Protein AF-A0A6F9BKX2-F1 (afdb_monomer)

Secondary structure (DSSP, 8-state):
----HHHHHHHHHHHHHHHHHHHH--GGGGSS-HHHHHHHHHHHHHHHHHHHHHHHHHHHHHHHHHHHHHHHHHHHHHHHHHHHHHHHHHHHHHHHHHHHHHHHHHHHHHHHHHHHHHHHHHHHHHHHHHHHHHHHHHHHHHHTHHHHHHHHHHHHHHHHHHHHHHHHHHHHHHHHHHHHHHHHHHHHHHHHHHS----PPPPPTT-HHHHHHHHHHHHHHHHHHHHHHTSPPPPPP----

pLDDT: mean 86.08, std 15.93, range [39.44, 98.69]

Structure (mmCIF, N/CA/C/O backbone):
data_AF-A0A6F9BKX2-F1
#
_entry.id   AF-A0A6F9BKX2-F1
#
loop_
_atom_site.group_PDB
_atom_site.id
_atom_site.type_symbol
_atom_site.label_atom_id
_atom_site.label_alt_id
_atom_site.label_comp_id
_atom_site.label_asym_id
_atom_site.label_entity_id
_atom_site.label_seq_id
_atom_site.pdbx_PDB_ins_code
_atom_site.Cartn_x
_atom_site.Cartn_y
_atom_site.Cartn_z
_atom_site.occupancy
_atom_site.B_iso_or_equiv
_atom_site.auth_seq_id
_atom_site.auth_comp_id
_atom_site.auth_asym_id
_atom_site.auth_atom_id
_atom_site.pdbx_PDB_model_num
ATOM 1 N N . MET A 1 1 ? 61.533 -4.768 -51.904 1.00 39.44 1 MET A N 1
ATOM 2 C CA . MET A 1 1 ? 62.341 -4.915 -53.133 1.00 39.44 1 MET A CA 1
ATOM 3 C C . MET A 1 1 ? 62.033 -3.731 -54.036 1.00 39.44 1 MET A C 1
ATOM 5 O O . MET A 1 1 ? 60.985 -3.726 -54.666 1.00 39.44 1 MET A O 1
ATOM 9 N N . SER A 1 2 ? 62.853 -2.677 -54.013 1.00 43.84 2 SER A N 1
ATOM 10 C CA . SER A 1 2 ? 62.662 -1.536 -54.914 1.00 43.84 2 SER A CA 1
ATOM 11 C C . SER A 1 2 ? 63.212 -1.914 -56.283 1.00 43.84 2 SER A C 1
ATOM 13 O O . SER A 1 2 ? 64.425 -2.020 -56.449 1.00 43.84 2 SER A O 1
ATOM 15 N N . VAL A 1 3 ? 62.330 -2.150 -57.251 1.00 54.22 3 VAL A N 1
ATOM 16 C CA . VAL A 1 3 ? 62.737 -2.254 -58.654 1.00 54.22 3 VAL A CA 1
ATOM 17 C C . VAL A 1 3 ? 63.379 -0.918 -59.015 1.00 54.22 3 VAL A C 1
ATOM 19 O O . VAL A 1 3 ? 62.718 0.120 -58.959 1.00 54.22 3 VAL A O 1
ATOM 22 N N . ASN A 1 4 ? 64.683 -0.922 -59.296 1.00 65.94 4 ASN A N 1
ATOM 23 C CA . ASN A 1 4 ? 65.391 0.282 -59.702 1.00 65.94 4 ASN A CA 1
ATOM 24 C C . ASN A 1 4 ? 64.906 0.651 -61.106 1.00 65.94 4 ASN A C 1
ATOM 26 O O . ASN A 1 4 ? 65.403 0.133 -62.104 1.00 65.94 4 ASN A O 1
ATOM 30 N N . LEU A 1 5 ? 63.885 1.512 -61.172 1.00 63.84 5 LEU A N 1
ATOM 31 C CA . LEU A 1 5 ? 63.273 1.980 -62.419 1.00 63.84 5 LEU A CA 1
ATOM 32 C C . LEU A 1 5 ? 64.332 2.491 -63.409 1.00 63.84 5 LEU A C 1
ATOM 34 O O . LEU A 1 5 ? 64.164 2.330 -64.612 1.00 63.84 5 LEU A O 1
ATOM 38 N N . SER A 1 6 ? 65.437 3.052 -62.902 1.00 70.06 6 SER A N 1
ATOM 39 C CA . SER A 1 6 ? 66.572 3.506 -63.711 1.00 70.06 6 SER A CA 1
ATOM 40 C C . SER A 1 6 ? 67.218 2.364 -64.499 1.00 70.06 6 SER A C 1
ATOM 42 O O . SER A 1 6 ? 67.457 2.513 -65.694 1.00 70.06 6 SER A O 1
ATOM 44 N N . ASP A 1 7 ? 67.443 1.209 -63.871 1.00 72.81 7 ASP A N 1
ATOM 45 C CA . ASP A 1 7 ? 68.070 0.055 -64.526 1.00 72.81 7 ASP A CA 1
ATOM 46 C C . ASP A 1 7 ? 67.097 -0.632 -65.496 1.00 72.81 7 ASP A C 1
ATOM 48 O O . ASP A 1 7 ? 67.499 -1.016 -66.594 1.00 72.81 7 ASP A O 1
ATOM 52 N N . TYR A 1 8 ? 65.803 -0.686 -65.151 1.00 72.56 8 TYR A N 1
ATOM 53 C CA . TYR A 1 8 ? 64.752 -1.183 -66.048 1.00 72.56 8 TYR A CA 1
ATOM 54 C C . TYR A 1 8 ? 64.644 -0.340 -67.322 1.00 72.56 8 TYR A C 1
ATOM 56 O O . TYR A 1 8 ? 64.678 -0.882 -68.424 1.00 72.56 8 TYR A O 1
ATOM 64 N N . PHE A 1 9 ? 64.569 0.990 -67.198 1.00 71.75 9 PHE A N 1
ATOM 65 C CA . PHE A 1 9 ? 64.500 1.863 -68.368 1.00 71.75 9 PHE A CA 1
ATOM 66 C C . PHE A 1 9 ? 65.795 1.826 -69.185 1.00 71.75 9 PHE A C 1
ATOM 68 O O . PHE A 1 9 ? 65.731 1.808 -70.411 1.00 71.75 9 PHE A O 1
ATOM 75 N N . LYS A 1 10 ? 66.967 1.746 -68.544 1.00 72.81 10 LYS A N 1
ATOM 76 C CA . LYS A 1 10 ? 68.247 1.617 -69.258 1.00 72.81 10 LYS A CA 1
ATOM 77 C C . LYS A 1 10 ? 68.351 0.322 -70.064 1.00 72.81 10 LYS A C 1
ATOM 79 O O . LYS A 1 10 ? 68.807 0.387 -71.201 1.00 72.81 10 LYS A O 1
ATOM 84 N N . SER A 1 11 ? 67.941 -0.821 -69.512 1.00 75.88 11 SER A N 1
ATOM 85 C CA . SER A 1 11 ? 67.948 -2.104 -70.234 1.00 75.88 11 SER A CA 1
ATOM 86 C C . SER A 1 11 ? 66.858 -2.137 -71.307 1.00 75.88 11 SER A C 1
ATOM 88 O O . SER A 1 11 ? 67.179 -2.353 -72.469 1.00 75.88 11 SER A O 1
ATOM 90 N N . TYR A 1 12 ? 65.612 -1.782 -70.977 1.00 69.06 12 TYR A N 1
ATOM 91 C CA . TYR A 1 12 ? 64.493 -1.834 -71.925 1.00 69.06 12 TYR A CA 1
ATOM 92 C C . TYR A 1 12 ? 64.679 -0.893 -73.122 1.00 69.06 12 TYR A C 1
ATOM 94 O O . TYR A 1 12 ? 64.536 -1.311 -74.268 1.00 69.06 12 TYR A O 1
ATOM 102 N N . PHE A 1 13 ? 65.042 0.375 -72.890 1.00 68.94 13 PHE A N 1
ATOM 103 C CA . PHE A 1 13 ? 65.335 1.290 -73.996 1.00 68.94 13 PHE A CA 1
ATOM 104 C C . PHE A 1 13 ? 66.672 0.951 -74.662 1.00 68.94 13 PHE A C 1
ATOM 106 O O . PHE A 1 13 ? 66.773 1.045 -75.878 1.00 68.94 13 PHE A O 1
ATOM 113 N N . GLY A 1 14 ? 67.687 0.529 -73.902 1.00 70.38 14 GLY A N 1
ATOM 114 C CA . GLY A 1 14 ? 69.011 0.211 -74.439 1.00 70.38 14 GLY A CA 1
ATOM 115 C C . GLY A 1 14 ? 69.046 -1.023 -75.343 1.00 70.38 14 GLY A C 1
ATOM 116 O O . GLY A 1 14 ? 69.817 -1.038 -76.300 1.00 70.38 14 GLY A O 1
ATOM 117 N N . GLU A 1 15 ? 68.232 -2.040 -75.067 1.00 68.62 15 GLU A N 1
ATOM 118 C CA . GLU A 1 15 ? 68.094 -3.246 -75.895 1.00 68.62 15 GLU A CA 1
ATOM 119 C C . GLU A 1 15 ? 67.205 -2.976 -77.114 1.00 68.62 15 GLU A C 1
ATOM 121 O O . GLU A 1 15 ? 67.592 -3.286 -78.239 1.00 68.62 15 GLU A O 1
ATOM 126 N N . ASN A 1 16 ? 66.078 -2.285 -76.928 1.00 63.09 16 ASN A N 1
ATOM 127 C CA . ASN A 1 16 ? 65.146 -2.000 -78.020 1.00 63.09 16 ASN A CA 1
ATOM 128 C C . ASN A 1 16 ? 65.729 -1.003 -79.052 1.00 63.09 16 ASN A C 1
ATOM 130 O O . ASN A 1 16 ? 65.506 -1.145 -80.255 1.00 63.09 16 ASN A O 1
ATOM 134 N N . LEU A 1 17 ? 66.549 -0.034 -78.610 1.00 61.94 17 LEU A N 1
ATOM 135 C CA . LEU A 1 17 ? 67.267 0.882 -79.509 1.00 61.94 17 LEU A CA 1
ATOM 136 C C . LEU A 1 17 ? 68.377 0.160 -80.291 1.00 61.94 17 LEU A C 1
ATOM 138 O O . LEU A 1 17 ? 68.616 0.483 -81.454 1.00 61.94 17 LEU A O 1
ATOM 142 N N . ARG A 1 18 ? 69.048 -0.831 -79.678 1.00 64.31 18 ARG A N 1
ATOM 143 C CA . ARG A 1 18 ? 70.054 -1.664 -80.363 1.00 64.31 18 ARG A CA 1
ATOM 144 C C . ARG A 1 18 ? 69.419 -2.504 -81.463 1.00 64.31 18 ARG A C 1
ATOM 146 O O . ARG A 1 18 ? 69.941 -2.502 -82.573 1.00 64.31 18 ARG A O 1
ATOM 153 N N . ASP A 1 19 ? 68.289 -3.149 -81.189 1.00 64.75 19 ASP A N 1
ATOM 154 C CA . ASP A 1 19 ? 67.569 -3.959 -82.180 1.00 64.75 19 ASP A CA 1
ATOM 155 C C . ASP A 1 19 ? 67.031 -3.122 -83.352 1.00 64.75 19 ASP A C 1
ATOM 157 O O . ASP A 1 19 ? 67.038 -3.576 -84.501 1.00 64.75 19 ASP A O 1
ATOM 161 N N . GLN A 1 20 ? 66.609 -1.877 -83.101 1.00 61.31 20 GLN A N 1
ATOM 162 C CA . GLN A 1 20 ? 66.235 -0.940 -84.168 1.00 61.31 20 GLN A CA 1
ATOM 163 C C . GLN A 1 20 ? 67.439 -0.454 -84.987 1.00 61.31 20 GLN A C 1
ATOM 165 O O . GLN A 1 20 ? 67.336 -0.358 -86.210 1.00 61.31 20 GLN A O 1
ATOM 170 N N . LEU A 1 21 ? 68.587 -0.196 -84.351 1.00 57.31 21 LEU A N 1
ATOM 171 C CA . LEU A 1 21 ? 69.817 0.210 -85.041 1.00 57.31 21 LEU A CA 1
ATOM 172 C C . LEU A 1 21 ? 70.414 -0.924 -85.894 1.00 57.31 21 LEU A C 1
ATOM 174 O O . LEU A 1 21 ? 70.863 -0.665 -87.008 1.00 57.31 21 LEU A O 1
ATOM 178 N N . LEU A 1 22 ? 70.366 -2.174 -85.416 1.00 59.41 22 LEU A N 1
ATOM 179 C CA . LEU A 1 22 ? 70.822 -3.367 -86.148 1.00 59.41 22 LEU A CA 1
ATOM 180 C C . LEU A 1 22 ? 69.950 -3.686 -87.373 1.00 59.41 22 LEU A C 1
ATOM 182 O O . LEU A 1 22 ? 70.474 -4.125 -88.395 1.00 59.41 22 LEU A O 1
ATOM 186 N N . LYS A 1 23 ? 68.636 -3.425 -87.312 1.00 59.28 23 LYS A N 1
ATOM 187 C CA . LYS A 1 23 ? 67.728 -3.556 -88.469 1.00 59.28 23 LYS A CA 1
ATOM 188 C C . LYS A 1 23 ? 67.940 -2.481 -89.540 1.00 59.28 23 LYS A C 1
ATOM 190 O O . LYS A 1 23 ? 67.619 -2.726 -90.699 1.00 59.28 23 LYS A O 1
ATOM 195 N N . ALA A 1 24 ? 68.465 -1.310 -89.172 1.00 54.38 24 ALA A N 1
ATOM 196 C CA . ALA A 1 24 ? 68.696 -0.197 -90.096 1.00 54.38 24 ALA A CA 1
ATOM 197 C C . ALA A 1 24 ? 69.966 -0.368 -90.956 1.00 54.38 24 ALA A C 1
ATOM 199 O O . ALA A 1 24 ? 70.074 0.211 -92.034 1.00 54.38 24 ALA A O 1
ATOM 200 N N . THR A 1 25 ? 70.931 -1.188 -90.530 1.00 51.31 25 THR A N 1
ATOM 201 C CA . THR A 1 25 ? 72.135 -1.490 -91.319 1.00 51.31 25 THR A CA 1
ATOM 202 C C . THR A 1 25 ? 71.910 -2.695 -92.231 1.00 51.31 25 THR A C 1
ATOM 204 O O . THR A 1 25 ? 72.174 -3.832 -91.852 1.00 51.31 25 THR A O 1
ATOM 207 N N . SER A 1 26 ? 71.430 -2.450 -93.453 1.00 51.91 26 SER A N 1
ATOM 208 C CA . SER A 1 26 ? 71.485 -3.446 -94.534 1.00 51.91 26 SER A CA 1
ATOM 209 C C . SER A 1 26 ? 72.819 -3.351 -95.287 1.00 51.91 26 SER A C 1
ATOM 211 O O . SER A 1 26 ? 73.360 -2.260 -95.465 1.00 51.91 26 SER A O 1
ATOM 213 N N . ALA A 1 27 ? 73.335 -4.483 -95.773 1.00 50.34 27 ALA A N 1
ATOM 214 C CA . ALA A 1 27 ? 74.609 -4.607 -96.499 1.00 50.34 27 ALA A CA 1
ATOM 215 C C . ALA A 1 27 ? 74.704 -3.801 -97.824 1.00 50.34 27 ALA A C 1
ATOM 217 O O . ALA A 1 27 ? 75.707 -3.878 -98.525 1.00 50.34 27 ALA A O 1
ATOM 218 N N . ALA A 1 28 ? 73.687 -3.005 -98.174 1.00 49.09 28 ALA A N 1
ATOM 219 C CA . ALA A 1 28 ? 73.695 -2.089 -99.316 1.00 49.09 28 ALA A CA 1
ATOM 220 C C . ALA A 1 28 ? 74.483 -0.781 -99.063 1.00 49.09 28 ALA A C 1
ATOM 222 O O . ALA A 1 28 ? 74.764 -0.040 -100.006 1.00 49.09 28 ALA A O 1
ATOM 223 N N . ASP A 1 29 ? 74.855 -0.491 -97.811 1.00 47.41 29 ASP A N 1
ATOM 224 C CA . ASP A 1 29 ? 75.475 0.783 -97.406 1.00 47.41 29 ASP A CA 1
ATOM 225 C C . ASP A 1 29 ? 76.974 0.884 -97.785 1.00 47.41 29 ASP A C 1
ATOM 227 O O . ASP A 1 29 ? 77.559 1.964 -97.758 1.00 47.41 29 ASP A O 1
ATOM 231 N N . GLU A 1 30 ? 77.620 -0.217 -98.198 1.00 51.84 30 GLU A N 1
ATOM 232 C CA . GLU A 1 30 ? 79.058 -0.246 -98.521 1.00 51.84 30 GLU A CA 1
ATOM 233 C C . GLU A 1 30 ? 79.393 0.266 -99.940 1.00 51.84 30 GLU A C 1
ATOM 235 O O . GLU A 1 30 ? 80.515 0.718 -100.174 1.00 51.84 30 GLU A O 1
ATOM 240 N N . MET A 1 31 ? 78.415 0.320 -100.860 1.00 51.59 31 MET A N 1
ATOM 241 C CA . MET A 1 31 ? 78.610 0.706 -102.275 1.00 51.59 31 MET A CA 1
ATOM 242 C C . MET A 1 31 ? 78.055 2.090 -102.672 1.00 51.59 31 MET A C 1
ATOM 244 O O . MET A 1 31 ? 78.138 2.480 -103.836 1.00 51.59 31 MET A O 1
ATOM 248 N N . LEU A 1 32 ? 77.503 2.867 -101.735 1.00 55.47 32 LEU A N 1
ATOM 249 C CA . LEU A 1 32 ? 76.893 4.176 -102.028 1.00 55.47 32 LEU A CA 1
ATOM 250 C C . LEU A 1 32 ? 77.877 5.349 -101.874 1.00 55.47 32 LEU A C 1
ATOM 252 O O . LEU A 1 32 ? 78.732 5.328 -100.987 1.00 55.47 32 LEU A O 1
ATOM 256 N N . ALA A 1 33 ? 77.728 6.397 -102.697 1.00 59.19 33 ALA A N 1
ATOM 257 C CA . ALA A 1 33 ? 78.514 7.631 -102.602 1.00 59.19 33 ALA A CA 1
ATOM 258 C C . ALA A 1 33 ? 78.289 8.344 -101.243 1.00 59.19 33 ALA A C 1
ATOM 260 O O . ALA A 1 33 ? 77.166 8.318 -100.727 1.00 59.19 33 ALA A O 1
ATOM 261 N N . PRO A 1 34 ? 79.302 9.019 -100.659 1.00 66.06 34 PRO A N 1
ATOM 262 C CA . PRO A 1 34 ? 79.219 9.614 -99.315 1.00 66.06 34 PRO A CA 1
ATOM 263 C C . PRO A 1 34 ? 78.017 10.549 -99.078 1.00 66.06 34 PRO A C 1
ATOM 265 O O . PRO A 1 34 ? 77.469 10.595 -97.977 1.00 66.06 34 PRO A O 1
ATOM 268 N N . SER A 1 35 ? 77.560 11.259 -100.114 1.00 65.69 35 SER A N 1
ATOM 269 C CA . SER A 1 35 ? 76.384 12.138 -100.065 1.00 65.69 35 SER A CA 1
ATOM 270 C C . SER A 1 35 ? 75.055 11.380 -99.929 1.00 65.69 35 SER A C 1
ATOM 272 O O . SER A 1 35 ? 74.151 11.847 -99.235 1.00 65.69 35 SER A O 1
ATOM 274 N N . SER A 1 36 ? 74.933 10.194 -100.531 1.00 66.56 36 SER A N 1
ATOM 275 C CA . SER A 1 36 ? 73.732 9.351 -100.456 1.00 66.56 36 SER A CA 1
ATOM 276 C C . SER A 1 36 ? 73.583 8.676 -99.088 1.00 66.56 36 SER A C 1
ATOM 278 O O . SER A 1 36 ? 72.473 8.626 -98.558 1.00 66.56 36 SER A O 1
ATOM 280 N N . ARG A 1 37 ? 74.692 8.249 -98.462 1.00 69.75 37 ARG A N 1
ATOM 281 C CA . ARG A 1 37 ? 74.684 7.670 -97.101 1.00 69.75 37 ARG A CA 1
ATOM 282 C C . ARG A 1 37 ? 74.255 8.687 -96.048 1.00 69.75 37 ARG A C 1
ATOM 284 O O . ARG A 1 37 ? 73.449 8.386 -95.170 1.00 69.75 37 ARG A O 1
ATOM 291 N N . LEU A 1 38 ? 74.742 9.925 -96.170 1.00 77.00 38 LEU A N 1
ATOM 292 C CA . LEU A 1 38 ? 74.354 11.023 -95.283 1.00 77.00 38 LEU A CA 1
ATOM 293 C C . LEU A 1 38 ? 72.835 11.276 -95.332 1.00 77.00 38 LEU A C 1
ATOM 295 O O . LEU A 1 38 ? 72.204 11.465 -94.293 1.00 77.00 38 LEU A O 1
ATOM 299 N N . LEU A 1 39 ? 72.235 11.255 -96.527 1.00 79.19 39 LEU A N 1
ATOM 300 C CA . LEU A 1 39 ? 70.791 11.440 -96.706 1.00 79.19 39 LEU A CA 1
ATOM 301 C C . LEU A 1 39 ? 69.975 10.285 -96.115 1.00 79.19 39 LEU A C 1
ATOM 303 O O . LEU A 1 39 ? 68.949 10.537 -95.480 1.00 79.19 39 LEU A O 1
ATOM 307 N N . GLN A 1 40 ? 70.437 9.043 -96.271 1.00 78.19 40 GLN A N 1
ATOM 308 C CA . GLN A 1 40 ? 69.788 7.878 -95.670 1.00 78.19 40 GLN A CA 1
ATOM 309 C C . GLN A 1 40 ? 69.847 7.927 -94.138 1.00 78.19 40 GLN A C 1
ATOM 311 O O . GLN A 1 40 ? 68.805 7.842 -93.490 1.00 78.19 40 GLN A O 1
ATOM 316 N N . LYS A 1 41 ? 71.024 8.189 -93.554 1.00 81.50 41 LYS A N 1
ATOM 317 C CA . LYS A 1 41 ? 71.172 8.356 -92.098 1.00 81.50 41 LYS A CA 1
ATOM 318 C C . LYS A 1 41 ? 70.324 9.509 -91.559 1.00 81.50 41 LYS A C 1
ATOM 320 O O . LYS A 1 41 ? 69.770 9.411 -90.467 1.00 81.50 41 LYS A O 1
ATOM 325 N N . ARG A 1 42 ? 70.148 10.582 -92.340 1.00 82.00 42 ARG A N 1
ATOM 326 C CA . ARG A 1 42 ? 69.252 11.696 -91.996 1.00 82.00 42 ARG A CA 1
ATOM 327 C C . ARG A 1 42 ? 67.771 11.294 -92.024 1.00 82.00 42 ARG A C 1
ATOM 329 O O . ARG A 1 42 ? 67.015 11.775 -91.182 1.00 82.00 42 ARG A O 1
ATOM 336 N N . ARG A 1 43 ? 67.347 10.429 -92.955 1.00 82.19 43 ARG A N 1
ATOM 337 C CA . ARG A 1 43 ? 65.980 9.874 -92.990 1.00 82.19 43 ARG A CA 1
ATOM 338 C C . ARG A 1 43 ? 65.734 8.932 -91.809 1.00 82.19 43 ARG A C 1
ATOM 340 O O . ARG A 1 43 ? 64.748 9.125 -91.110 1.00 82.19 43 ARG A O 1
ATOM 347 N N . GLU A 1 44 ? 66.648 8.002 -91.541 1.00 82.25 44 GLU A N 1
ATOM 348 C CA . GLU A 1 44 ? 66.577 7.091 -90.384 1.00 82.25 44 GLU A CA 1
ATOM 349 C C . GLU A 1 44 ? 66.489 7.879 -89.066 1.00 82.25 44 GLU A C 1
ATOM 351 O O . GLU A 1 44 ? 65.617 7.623 -88.239 1.00 82.25 44 GLU A O 1
ATOM 356 N N . ALA A 1 45 ? 67.321 8.914 -88.898 1.00 82.1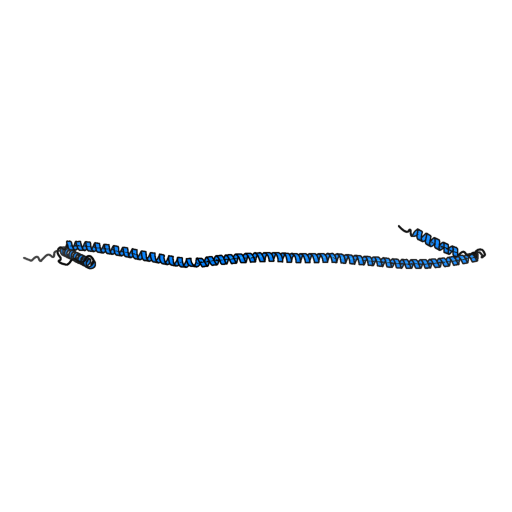2 45 ALA A N 1
ATOM 357 C CA . ALA A 1 45 ? 67.262 9.793 -87.731 1.00 82.12 45 ALA A CA 1
ATOM 358 C C . ALA A 1 45 ? 65.920 10.541 -87.615 1.00 82.12 45 ALA A C 1
ATOM 360 O O . ALA A 1 45 ? 65.412 10.712 -86.508 1.00 82.12 45 ALA A O 1
ATOM 361 N N . MET A 1 46 ? 65.322 10.969 -88.734 1.00 85.19 46 MET A N 1
ATOM 362 C CA . MET A 1 46 ? 63.987 11.581 -88.736 1.00 85.19 46 MET A CA 1
ATOM 363 C C . MET A 1 46 ? 62.884 10.584 -88.361 1.00 85.19 46 MET A C 1
ATOM 365 O O . MET A 1 46 ? 61.980 10.946 -87.609 1.00 85.19 46 MET A O 1
ATOM 369 N N . GLU A 1 47 ? 62.948 9.346 -88.852 1.00 84.12 47 GLU A N 1
ATOM 370 C CA . GLU A 1 47 ? 61.982 8.288 -88.529 1.00 84.12 47 GLU A CA 1
ATOM 371 C C . GLU A 1 47 ? 62.060 7.883 -87.055 1.00 84.12 47 GLU A C 1
ATOM 373 O O . GLU A 1 47 ? 61.030 7.828 -86.381 1.00 84.12 47 GLU A O 1
ATOM 378 N N . VAL A 1 48 ? 63.274 7.700 -86.524 1.00 85.25 48 VAL A N 1
ATOM 379 C CA . VAL A 1 48 ? 63.503 7.444 -85.094 1.00 85.25 48 VAL A CA 1
ATOM 380 C C . VAL A 1 48 ? 63.023 8.623 -84.251 1.00 85.25 48 VAL A C 1
ATOM 382 O O . VAL A 1 48 ? 62.332 8.415 -83.257 1.00 85.25 48 VAL A O 1
ATOM 385 N N . ASN A 1 49 ? 63.311 9.866 -84.654 1.00 82.00 49 ASN A N 1
ATOM 386 C CA . ASN A 1 49 ? 62.832 11.044 -83.930 1.00 82.00 49 ASN A CA 1
ATOM 387 C C . ASN A 1 49 ? 61.296 11.108 -83.911 1.00 82.00 49 ASN A C 1
ATOM 389 O O . ASN A 1 49 ? 60.709 11.352 -82.862 1.00 82.00 49 ASN A O 1
ATOM 393 N N . LYS A 1 50 ? 60.637 10.808 -85.038 1.00 88.19 50 LYS A N 1
ATOM 394 C CA . LYS A 1 50 ? 59.170 10.738 -85.126 1.00 88.19 50 LYS A CA 1
ATOM 395 C C . LYS A 1 50 ? 58.583 9.627 -84.243 1.00 88.19 50 LYS A C 1
ATOM 397 O O . LYS A 1 50 ? 57.560 9.836 -83.592 1.00 88.19 50 LYS A O 1
ATOM 402 N N . ALA A 1 51 ? 59.214 8.454 -84.201 1.00 85.56 51 ALA A N 1
ATOM 403 C CA . ALA A 1 51 ? 58.797 7.363 -83.320 1.00 85.56 51 ALA A CA 1
ATOM 404 C C . ALA A 1 51 ? 58.963 7.737 -81.835 1.00 85.56 51 ALA A C 1
ATOM 406 O O . ALA A 1 51 ? 58.058 7.501 -81.038 1.00 85.56 51 ALA A O 1
ATOM 407 N N . MET A 1 52 ? 60.071 8.396 -81.477 1.00 85.12 52 MET A N 1
ATOM 408 C CA . MET A 1 52 ? 60.327 8.883 -80.118 1.00 85.12 52 MET A CA 1
ATOM 409 C C . MET A 1 52 ? 59.338 9.969 -79.685 1.00 85.12 52 MET A C 1
ATOM 411 O O . MET A 1 52 ? 58.917 9.975 -78.529 1.00 85.12 52 MET A O 1
ATOM 415 N N . THR A 1 53 ? 58.937 10.875 -80.586 1.00 87.44 53 THR A N 1
ATOM 416 C CA . THR A 1 53 ? 57.917 11.888 -80.271 1.00 87.44 53 THR A CA 1
ATOM 417 C C . THR A 1 53 ? 56.556 11.253 -80.012 1.00 87.44 53 THR A C 1
ATOM 419 O O . THR A 1 53 ? 55.942 11.575 -79.001 1.00 87.44 53 THR A O 1
ATOM 422 N N . LEU A 1 54 ? 56.128 10.296 -80.845 1.00 90.38 54 LEU A N 1
ATOM 423 C CA . LEU A 1 54 ? 54.865 9.575 -80.633 1.00 90.38 54 LEU A CA 1
ATOM 424 C C . LEU A 1 54 ? 54.884 8.800 -79.310 1.00 90.38 54 LEU A C 1
ATOM 426 O O . LEU A 1 54 ? 53.960 8.902 -78.510 1.00 90.38 54 LEU A O 1
ATOM 430 N N . GLN A 1 55 ? 55.982 8.096 -79.028 1.00 89.31 55 GLN A N 1
ATOM 431 C CA . GLN A 1 55 ? 56.130 7.355 -77.779 1.00 89.31 55 GLN A CA 1
ATOM 432 C C . GLN A 1 55 ? 56.109 8.284 -76.554 1.00 89.31 55 GLN A C 1
ATOM 434 O O . GLN A 1 55 ? 55.522 7.950 -75.522 1.00 89.31 55 GLN A O 1
ATOM 439 N N . ARG A 1 56 ? 56.737 9.461 -76.651 1.00 90.00 56 ARG A N 1
ATOM 440 C CA . ARG A 1 56 ? 56.694 10.476 -75.595 1.00 90.00 56 ARG A CA 1
ATOM 441 C C . ARG A 1 56 ? 55.269 10.980 -75.366 1.00 90.00 56 ARG A C 1
ATOM 443 O O . ARG A 1 56 ? 54.857 11.067 -74.212 1.00 90.00 56 ARG A O 1
ATOM 450 N N . GLU A 1 57 ? 54.526 11.274 -76.428 1.00 93.44 57 GLU A N 1
ATOM 451 C CA . GLU A 1 57 ? 53.124 11.703 -76.345 1.00 93.44 57 GLU A CA 1
ATOM 452 C C . GLU A 1 57 ? 52.234 10.628 -75.693 1.00 93.44 57 GLU A C 1
ATOM 454 O O . GLU A 1 57 ? 51.432 10.946 -74.809 1.00 93.44 57 GLU A O 1
ATOM 459 N N . ASP A 1 58 ? 52.431 9.352 -76.038 1.00 89.25 58 ASP A N 1
ATOM 460 C CA . ASP A 1 58 ? 51.715 8.215 -75.441 1.00 89.25 58 ASP A CA 1
ATOM 461 C C . ASP A 1 58 ? 52.029 8.043 -73.947 1.00 89.25 58 ASP A C 1
ATOM 463 O O . ASP A 1 58 ? 51.124 7.842 -73.123 1.00 89.25 58 ASP A O 1
ATOM 467 N N . PHE A 1 59 ? 53.301 8.173 -73.556 1.00 91.19 59 PHE A N 1
ATOM 468 C CA . PHE A 1 59 ? 53.689 8.171 -72.145 1.00 91.19 59 PHE A CA 1
ATOM 469 C C . PHE A 1 59 ? 53.096 9.363 -71.394 1.00 91.19 59 PHE A C 1
ATOM 471 O O . PHE A 1 59 ? 52.575 9.189 -70.292 1.00 91.19 59 PHE A O 1
ATOM 478 N N . GLU A 1 60 ? 53.132 10.564 -71.973 1.00 94.00 60 GLU A N 1
ATOM 479 C CA . GLU A 1 60 ? 52.535 11.764 -71.380 1.00 94.00 60 GLU A CA 1
ATOM 480 C C . GLU A 1 60 ? 51.008 11.623 -71.235 1.00 94.00 60 GLU A C 1
ATOM 482 O O . GLU A 1 60 ? 50.437 12.045 -70.225 1.00 94.00 60 GLU A O 1
ATOM 487 N N . SER A 1 61 ? 50.331 10.984 -72.193 1.00 94.38 61 SER A N 1
ATOM 488 C CA . SER A 1 61 ? 48.908 10.626 -72.098 1.00 94.38 61 SER A CA 1
ATOM 489 C C . SER A 1 61 ? 48.643 9.630 -70.961 1.00 94.38 61 SER A C 1
ATOM 491 O O . SER A 1 61 ? 47.806 9.875 -70.087 1.00 94.38 61 SER A O 1
ATOM 493 N N . THR A 1 62 ? 49.432 8.556 -70.893 1.00 95.19 62 THR A N 1
ATOM 494 C CA . THR A 1 62 ? 49.316 7.520 -69.855 1.00 95.19 62 THR A CA 1
ATOM 495 C C . THR A 1 62 ? 49.566 8.091 -68.457 1.00 95.19 62 THR A C 1
ATOM 497 O O . THR A 1 62 ? 48.814 7.822 -67.519 1.00 95.19 62 THR A O 1
ATOM 500 N N . LEU A 1 63 ? 50.586 8.940 -68.306 1.00 95.69 63 LEU A N 1
ATOM 501 C CA . LEU A 1 63 ? 50.895 9.614 -67.045 1.00 95.69 63 LEU A CA 1
ATOM 502 C C . LEU A 1 63 ? 49.768 10.553 -66.608 1.00 95.69 63 LEU A C 1
ATOM 504 O O . LEU A 1 63 ? 49.466 10.613 -65.415 1.00 95.69 63 LEU A O 1
ATOM 508 N N . ARG A 1 64 ? 49.123 11.263 -67.542 1.00 96.44 64 ARG A N 1
ATOM 509 C CA . ARG A 1 64 ? 47.946 12.090 -67.232 1.00 96.44 64 ARG A CA 1
ATOM 510 C C . ARG A 1 64 ? 46.781 11.242 -66.721 1.00 96.44 64 ARG A C 1
ATOM 512 O O . ARG A 1 64 ? 46.226 11.571 -65.676 1.00 96.44 64 ARG A O 1
ATOM 519 N N . ALA A 1 65 ? 46.467 10.129 -67.384 1.00 96.19 65 ALA A N 1
ATOM 520 C CA . ALA A 1 65 ? 45.408 9.218 -66.943 1.00 96.19 65 ALA A CA 1
ATOM 521 C C . ALA A 1 65 ? 45.687 8.625 -65.548 1.00 96.19 65 ALA A C 1
ATOM 523 O O . ALA A 1 65 ? 44.791 8.562 -64.705 1.00 96.19 65 ALA A O 1
ATOM 524 N N . LEU A 1 66 ? 46.940 8.246 -65.270 1.00 96.62 66 LEU A N 1
ATOM 525 C CA . LEU A 1 66 ? 47.347 7.749 -63.952 1.00 96.62 66 LEU A CA 1
ATOM 526 C C . LEU A 1 66 ? 47.240 8.816 -62.856 1.00 96.62 66 LEU A C 1
ATOM 528 O O . LEU A 1 66 ? 46.856 8.482 -61.737 1.00 96.62 66 LEU A O 1
ATOM 532 N N . ARG A 1 67 ? 47.553 10.084 -63.157 1.00 96.75 67 ARG A N 1
ATOM 533 C CA . ARG A 1 67 ? 47.378 11.197 -62.206 1.00 96.75 67 ARG A CA 1
ATOM 534 C C . ARG A 1 67 ? 45.906 11.392 -61.850 1.00 96.75 67 ARG A C 1
ATOM 536 O O . ARG A 1 67 ? 45.587 11.372 -60.670 1.00 96.75 67 ARG A O 1
ATOM 543 N N . ILE A 1 68 ? 45.021 11.444 -62.847 1.00 96.94 68 ILE A N 1
ATOM 54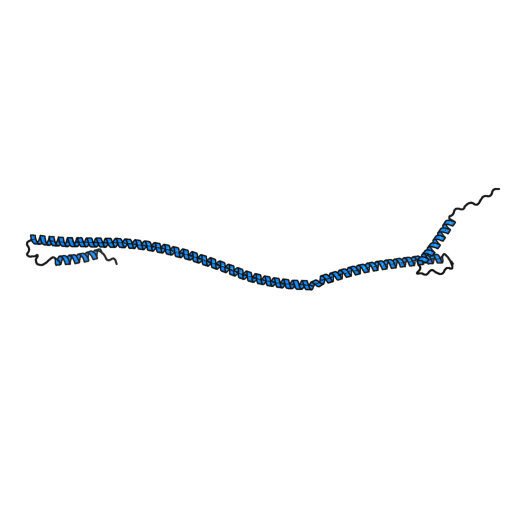4 C CA . ILE A 1 68 ? 43.569 11.556 -62.621 1.00 96.94 68 ILE A CA 1
ATOM 545 C C . ILE A 1 68 ? 43.070 10.394 -61.754 1.00 96.94 68 ILE A C 1
ATOM 547 O O . ILE A 1 68 ? 42.416 10.609 -60.738 1.00 96.94 68 ILE A O 1
ATOM 551 N N . ARG A 1 69 ? 43.444 9.154 -62.095 1.00 97.56 69 ARG A N 1
ATOM 552 C CA . ARG A 1 69 ? 43.030 7.972 -61.326 1.00 97.56 69 ARG A CA 1
ATOM 553 C C . ARG A 1 69 ? 43.565 7.974 -59.892 1.00 97.56 69 ARG A C 1
ATOM 555 O O . ARG A 1 69 ? 42.892 7.484 -58.989 1.00 97.56 69 ARG A O 1
ATOM 562 N N . LYS A 1 70 ? 44.776 8.493 -59.673 1.00 97.44 70 LYS A N 1
ATOM 563 C CA . LYS A 1 70 ? 45.331 8.678 -58.327 1.00 97.44 70 LYS A CA 1
ATOM 564 C C . LYS A 1 70 ? 44.482 9.669 -57.529 1.00 97.44 70 LYS A C 1
ATOM 566 O O . LYS A 1 70 ? 44.148 9.367 -56.387 1.00 97.44 70 LYS A O 1
ATOM 571 N N . ASP A 1 71 ? 44.121 10.798 -58.126 1.00 97.38 71 ASP A N 1
ATOM 572 C CA . ASP A 1 71 ? 43.318 11.829 -57.463 1.00 97.38 71 ASP A CA 1
ATOM 573 C C . ASP A 1 71 ? 41.906 11.305 -57.129 1.00 97.38 71 ASP A C 1
ATOM 575 O O . ASP A 1 71 ? 41.435 11.475 -56.006 1.00 97.38 71 ASP A O 1
ATOM 579 N N . GLU A 1 72 ? 41.277 10.543 -58.034 1.00 98.00 72 GLU A N 1
ATOM 580 C CA . GLU A 1 72 ? 39.997 9.859 -57.774 1.00 98.00 72 GLU A CA 1
ATOM 581 C C . GLU A 1 72 ? 40.069 8.853 -56.616 1.00 98.00 72 GLU A C 1
ATOM 583 O O . GLU A 1 72 ? 39.113 8.705 -55.851 1.00 98.00 72 GLU A O 1
ATOM 588 N N . LEU A 1 73 ? 41.178 8.114 -56.498 1.00 98.06 73 LEU A N 1
ATOM 589 C CA . LEU A 1 73 ? 41.375 7.159 -55.406 1.00 98.06 73 LEU A CA 1
ATOM 590 C C . LEU A 1 73 ? 41.540 7.868 -54.062 1.00 98.06 73 LEU A C 1
ATOM 592 O O . LEU A 1 73 ? 40.971 7.403 -53.077 1.00 98.06 73 LEU A O 1
ATOM 596 N N . ILE A 1 74 ? 42.267 8.988 -54.029 1.00 97.19 74 ILE A N 1
ATOM 597 C CA . ILE A 1 74 ? 42.418 9.815 -52.823 1.00 97.19 74 ILE A CA 1
ATOM 598 C C . ILE A 1 74 ? 41.054 10.356 -52.381 1.00 97.19 74 ILE A C 1
ATOM 600 O O . ILE A 1 74 ? 40.713 10.270 -51.202 1.00 97.19 74 ILE A O 1
ATOM 604 N N . GLU A 1 75 ? 40.244 10.841 -53.322 1.00 97.88 75 GLU A N 1
ATOM 605 C CA . GLU A 1 75 ? 38.894 11.335 -53.038 1.00 97.88 75 GLU A CA 1
ATOM 606 C C . GLU A 1 75 ? 37.984 10.225 -52.483 1.00 97.88 75 GLU A C 1
ATOM 608 O O . GLU A 1 75 ? 37.340 10.391 -51.445 1.00 97.88 75 GLU A O 1
ATOM 613 N N . LYS A 1 76 ? 37.985 9.040 -53.110 1.00 98.06 76 LYS A N 1
ATOM 614 C CA . LYS A 1 76 ? 37.227 7.876 -52.613 1.00 98.06 76 LYS A CA 1
ATOM 615 C C . LYS A 1 76 ? 37.694 7.415 -51.233 1.00 98.06 76 LYS A C 1
ATOM 617 O O . LYS A 1 76 ? 36.867 7.009 -50.417 1.00 98.06 76 LYS A O 1
ATOM 622 N N . GLU A 1 77 ? 38.996 7.463 -50.960 1.00 97.69 77 GLU A N 1
ATOM 623 C CA . GLU A 1 77 ? 39.544 7.162 -49.636 1.00 97.69 77 GLU A CA 1
ATOM 624 C C . GLU A 1 77 ? 39.045 8.171 -48.589 1.00 97.69 77 GLU A C 1
ATOM 626 O O . GLU A 1 77 ? 38.639 7.767 -47.496 1.00 97.69 77 GLU A O 1
ATOM 631 N N . GLY A 1 78 ? 39.018 9.463 -48.932 1.00 98.06 78 GLY A N 1
ATOM 632 C CA . GLY A 1 78 ? 38.459 10.525 -48.092 1.00 98.06 78 GLY A CA 1
ATOM 633 C C . GLY A 1 78 ? 36.990 10.277 -47.750 1.00 98.06 78 GLY A C 1
ATOM 634 O O . GLY A 1 78 ? 36.633 10.199 -46.573 1.00 98.06 78 GLY A O 1
ATOM 635 N N . GLN A 1 79 ? 36.160 10.032 -48.765 1.00 98.00 79 GLN A N 1
ATOM 636 C CA . GLN A 1 79 ? 34.739 9.718 -48.582 1.00 98.00 79 GLN A CA 1
ATOM 637 C C . GLN A 1 79 ? 34.536 8.483 -47.695 1.00 98.00 79 GLN A C 1
ATOM 639 O O . GLN A 1 79 ? 33.702 8.495 -46.789 1.00 98.00 79 GLN A O 1
ATOM 644 N N . MET A 1 80 ? 35.324 7.422 -47.901 1.00 97.56 80 MET A N 1
ATOM 645 C CA . MET A 1 80 ? 35.238 6.209 -47.084 1.00 97.56 80 MET A CA 1
ATOM 646 C C . MET A 1 80 ? 35.577 6.482 -45.614 1.00 97.56 80 MET A C 1
ATOM 648 O O . MET A 1 80 ? 34.879 5.997 -44.722 1.00 97.56 80 MET A O 1
ATOM 652 N N . LYS A 1 81 ? 36.612 7.287 -45.343 1.00 98.06 81 LYS A N 1
ATOM 653 C CA . LYS A 1 81 ? 36.968 7.692 -43.974 1.00 98.06 81 LYS A CA 1
ATOM 654 C C . LYS A 1 81 ? 35.839 8.472 -43.307 1.00 98.06 81 LYS A C 1
ATOM 656 O O . LYS A 1 81 ? 35.514 8.190 -42.154 1.00 98.06 81 LYS A O 1
ATOM 661 N N . GLU A 1 82 ? 35.197 9.390 -44.026 1.00 98.12 82 GLU A N 1
ATOM 662 C CA . GLU A 1 82 ? 34.039 10.119 -43.500 1.00 98.12 82 GLU A CA 1
ATOM 663 C C . GLU A 1 82 ? 32.857 9.197 -43.188 1.00 98.12 82 GLU A C 1
ATOM 665 O O . GLU A 1 82 ? 32.226 9.336 -42.137 1.00 98.12 82 GLU A O 1
ATOM 670 N N . TYR A 1 83 ? 32.547 8.246 -44.075 1.00 98.06 83 TYR A N 1
ATOM 671 C CA . TYR A 1 83 ? 31.488 7.266 -43.828 1.00 98.06 83 TYR A CA 1
ATOM 672 C C . TYR A 1 83 ? 31.791 6.401 -42.609 1.00 98.06 83 TYR A C 1
ATOM 674 O O . TYR A 1 83 ? 30.909 6.207 -41.774 1.00 98.06 83 TYR A O 1
ATOM 682 N N . LEU A 1 84 ? 33.032 5.930 -42.465 1.00 97.81 84 LEU A N 1
ATOM 683 C CA . LEU A 1 84 ? 33.461 5.159 -41.298 1.00 97.81 84 LEU A CA 1
ATOM 684 C C . LEU A 1 84 ? 33.319 5.966 -40.006 1.00 97.81 84 LEU A C 1
ATOM 686 O O . LEU A 1 84 ? 32.806 5.443 -39.020 1.00 97.81 84 LEU A O 1
ATOM 690 N N . GLN A 1 85 ? 33.695 7.246 -40.016 1.00 98.06 85 GLN A N 1
ATOM 691 C CA . GLN A 1 85 ? 33.537 8.118 -38.853 1.00 98.06 85 GLN A CA 1
ATOM 692 C C . GLN A 1 85 ? 32.059 8.338 -38.497 1.00 98.06 85 GLN A C 1
ATOM 694 O O . GLN A 1 85 ? 31.678 8.245 -37.329 1.00 98.06 85 GLN A O 1
ATOM 699 N N . LYS A 1 86 ? 31.204 8.598 -39.495 1.00 98.19 86 LYS A N 1
ATOM 700 C CA . LYS A 1 86 ? 29.751 8.734 -39.296 1.00 98.19 86 LYS A CA 1
ATOM 701 C C . LYS A 1 86 ? 29.142 7.437 -38.755 1.00 98.19 86 LYS A C 1
ATOM 703 O O . LYS A 1 86 ? 28.304 7.490 -37.858 1.00 98.19 86 LYS A O 1
ATOM 708 N N . PHE A 1 87 ? 29.580 6.286 -39.263 1.00 97.88 87 PHE A N 1
ATOM 709 C CA . PHE A 1 87 ? 29.113 4.974 -38.821 1.00 97.88 87 PHE A CA 1
ATOM 710 C C . PHE A 1 87 ? 29.548 4.652 -37.387 1.00 97.88 87 PHE A C 1
ATOM 712 O O . PHE A 1 87 ? 28.725 4.215 -36.588 1.00 97.88 87 PHE A O 1
ATOM 719 N N . ASP A 1 88 ? 30.800 4.932 -37.022 1.00 98.25 88 ASP A N 1
ATOM 720 C CA . ASP A 1 88 ? 31.291 4.764 -35.650 1.00 98.25 88 ASP A CA 1
ATOM 721 C C . ASP A 1 88 ? 30.515 5.647 -34.656 1.00 98.25 88 ASP A C 1
ATOM 723 O O . ASP A 1 88 ? 30.055 5.173 -33.613 1.00 98.25 88 ASP A O 1
ATOM 727 N N . ASN A 1 89 ? 30.269 6.912 -35.013 1.00 98.00 89 ASN A N 1
ATOM 728 C CA . ASN A 1 89 ? 29.426 7.803 -34.213 1.00 98.00 89 ASN A CA 1
ATOM 729 C C . ASN A 1 89 ? 27.997 7.253 -34.063 1.00 98.00 89 ASN A C 1
ATOM 731 O O . ASN A 1 89 ? 27.460 7.225 -32.955 1.00 98.00 89 ASN A O 1
ATOM 735 N N . PHE A 1 90 ? 27.402 6.752 -35.150 1.00 98.19 90 PHE A N 1
ATOM 736 C CA . PHE A 1 90 ? 26.079 6.127 -35.120 1.00 98.19 90 PHE A CA 1
ATOM 737 C C . PHE A 1 90 ? 26.034 4.907 -34.190 1.00 98.19 90 PHE A C 1
ATOM 739 O O . PHE A 1 90 ? 25.099 4.783 -33.395 1.00 98.19 90 PHE A O 1
ATOM 746 N N . LEU A 1 91 ? 27.040 4.027 -34.244 1.00 98.06 91 LEU A N 1
ATOM 747 C CA . LEU A 1 91 ? 27.128 2.863 -33.358 1.00 98.06 91 LEU A CA 1
ATOM 748 C C . LEU A 1 91 ? 27.225 3.280 -31.888 1.00 98.06 91 LEU A C 1
ATOM 750 O O . LEU A 1 91 ? 26.492 2.747 -31.053 1.00 98.06 91 LEU A O 1
ATOM 754 N N . LYS A 1 92 ? 28.065 4.272 -31.571 1.00 98.06 92 LYS A N 1
ATOM 755 C CA . LYS A 1 92 ? 28.201 4.816 -30.209 1.00 98.06 92 LYS A CA 1
ATOM 756 C C . LYS A 1 92 ? 26.884 5.390 -29.694 1.00 98.06 92 LYS A C 1
ATOM 758 O O . LYS A 1 92 ? 26.462 5.078 -28.580 1.00 98.06 92 LYS A O 1
ATOM 763 N N . GLU A 1 93 ? 26.199 6.197 -30.499 1.00 98.06 93 GLU A N 1
ATOM 764 C CA . GLU A 1 93 ? 24.897 6.759 -30.129 1.00 98.06 93 GLU A CA 1
ATOM 765 C C . GLU A 1 93 ? 23.824 5.684 -29.944 1.00 98.06 93 GLU A C 1
ATOM 767 O O . GLU A 1 93 ? 23.013 5.762 -29.014 1.00 98.06 93 GLU A O 1
ATOM 772 N N . ASN A 1 94 ? 23.800 4.679 -30.822 1.00 98.19 94 ASN A N 1
ATOM 773 C CA . ASN A 1 94 ? 22.863 3.568 -30.726 1.00 98.19 94 ASN A CA 1
ATOM 774 C C . ASN A 1 94 ? 23.095 2.765 -29.442 1.00 98.19 94 ASN A C 1
ATOM 776 O O . ASN A 1 94 ? 22.144 2.496 -28.708 1.00 98.19 94 ASN A O 1
ATOM 780 N N . GLU A 1 95 ? 24.354 2.483 -29.115 1.00 98.12 95 GLU A N 1
ATOM 781 C CA . GLU A 1 95 ? 24.721 1.773 -27.895 1.00 98.12 95 GLU A CA 1
ATOM 782 C C . GLU A 1 95 ? 24.313 2.556 -26.637 1.00 98.12 95 GLU A C 1
ATOM 784 O O . GLU A 1 95 ? 23.754 1.987 -25.696 1.00 98.12 95 GLU A O 1
ATOM 789 N N . VAL A 1 96 ? 24.462 3.886 -26.642 1.00 98.31 96 VAL A N 1
ATOM 790 C CA . VAL A 1 96 ? 23.952 4.749 -25.562 1.00 98.31 96 VAL A CA 1
ATOM 791 C C . VAL A 1 96 ? 22.425 4.665 -25.452 1.00 98.31 96 VAL A C 1
ATOM 793 O O . VAL A 1 96 ? 21.896 4.557 -24.339 1.00 98.31 96 VAL A O 1
ATOM 796 N N . LYS A 1 97 ? 21.693 4.691 -26.575 1.00 98.38 97 LYS A N 1
ATOM 797 C CA . LYS A 1 97 ? 20.224 4.543 -26.588 1.00 98.38 97 LYS A CA 1
ATOM 798 C C . LYS A 1 97 ? 19.802 3.174 -26.047 1.00 98.38 97 LYS A C 1
ATOM 800 O O . LYS A 1 97 ? 18.916 3.114 -25.192 1.00 98.38 97 LYS A O 1
ATOM 805 N N . ARG A 1 98 ? 20.481 2.101 -26.465 1.00 98.38 98 ARG A N 1
ATOM 806 C CA . ARG A 1 98 ? 20.269 0.729 -25.985 1.00 98.38 98 ARG A CA 1
ATOM 807 C C . ARG A 1 98 ? 20.507 0.628 -24.481 1.00 98.38 98 ARG A C 1
ATOM 809 O O . ARG A 1 98 ? 19.623 0.179 -23.753 1.00 98.38 98 ARG A O 1
ATOM 816 N N . CYS A 1 99 ? 21.642 1.126 -23.993 1.00 98.38 99 CYS A N 1
ATOM 817 C CA . CYS A 1 99 ? 21.965 1.158 -22.566 1.00 98.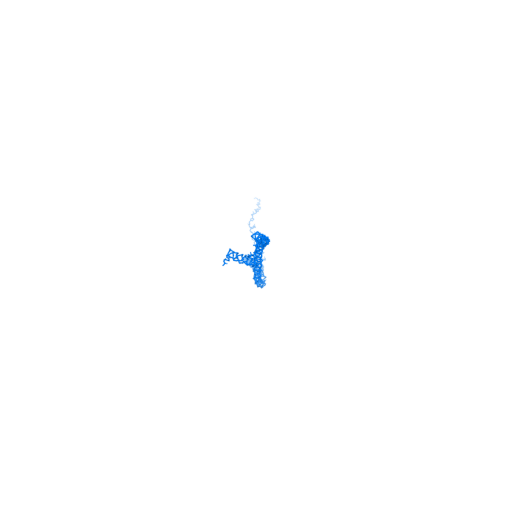38 99 CYS A CA 1
ATOM 818 C C . CYS A 1 99 ? 20.918 1.937 -21.752 1.00 98.38 99 CYS A C 1
ATOM 820 O O . CYS A 1 99 ? 20.489 1.479 -20.690 1.00 98.38 99 CYS A O 1
ATOM 822 N N . ARG A 1 100 ? 20.450 3.094 -22.242 1.00 98.25 100 ARG A N 1
ATOM 823 C CA . ARG A 1 100 ? 19.380 3.866 -21.581 1.00 98.25 100 ARG A CA 1
ATOM 824 C C . ARG A 1 100 ? 18.064 3.092 -21.528 1.00 98.25 100 ARG A C 1
ATOM 826 O O . ARG A 1 100 ? 17.437 3.063 -20.468 1.00 98.25 100 ARG A O 1
ATOM 833 N N . ALA A 1 101 ? 17.664 2.459 -22.631 1.00 98.38 101 ALA A N 1
ATOM 834 C CA . ALA A 1 101 ? 16.447 1.654 -22.701 1.00 98.38 101 ALA A CA 1
ATOM 835 C C . ALA A 1 101 ? 16.498 0.470 -21.722 1.00 98.38 101 ALA A C 1
ATOM 837 O O . ALA A 1 101 ? 15.570 0.289 -20.936 1.00 98.38 101 ALA A O 1
ATOM 838 N N . VAL A 1 102 ? 17.618 -0.260 -21.683 1.00 98.38 102 VAL A N 1
ATOM 839 C CA . VAL A 1 102 ? 17.831 -1.376 -20.746 1.00 98.38 102 VAL A CA 1
ATOM 840 C C . VAL A 1 102 ? 17.776 -0.898 -19.295 1.00 98.38 102 VAL A C 1
ATOM 842 O O . VAL A 1 102 ? 17.054 -1.478 -18.487 1.00 98.38 102 VAL A O 1
ATOM 845 N N . ARG A 1 103 ? 18.464 0.199 -18.949 1.00 98.31 103 ARG A N 1
ATOM 846 C CA . ARG A 1 103 ? 18.431 0.757 -17.584 1.00 98.31 103 ARG A CA 1
ATOM 847 C C . ARG A 1 103 ? 17.046 1.258 -17.183 1.00 98.31 103 ARG A C 1
ATOM 849 O O . ARG A 1 103 ? 16.714 1.232 -16.001 1.00 98.31 103 ARG A O 1
ATOM 856 N N . LYS A 1 104 ? 16.249 1.774 -18.123 1.00 98.44 104 LYS A N 1
ATOM 857 C CA . LYS A 1 104 ? 14.861 2.176 -17.853 1.00 98.44 104 LYS A CA 1
ATOM 858 C C . LYS A 1 104 ? 13.989 0.947 -17.587 1.00 98.44 104 LYS A C 1
ATOM 860 O O . LYS A 1 104 ? 13.376 0.881 -16.528 1.00 98.44 104 LYS A O 1
ATOM 865 N N . ALA A 1 105 ? 14.038 -0.051 -18.469 1.00 98.25 105 ALA A N 1
ATOM 866 C CA . ALA A 1 105 ? 13.288 -1.296 -18.314 1.00 98.25 105 ALA A CA 1
ATOM 867 C C . ALA A 1 105 ? 13.664 -2.052 -17.027 1.00 98.25 105 ALA A C 1
ATOM 869 O O . ALA A 1 105 ? 12.790 -2.558 -16.332 1.00 98.25 105 ALA A O 1
ATOM 870 N N . SER A 1 106 ? 14.954 -2.094 -16.673 1.00 98.38 106 SER A N 1
ATOM 871 C CA . SER A 1 106 ? 15.420 -2.722 -15.431 1.00 98.38 106 SER A CA 1
ATOM 872 C C . SER A 1 106 ? 14.858 -2.025 -14.193 1.00 98.38 106 SER A C 1
ATOM 874 O O . SER A 1 106 ? 14.337 -2.696 -13.311 1.00 98.38 106 SER A O 1
ATOM 876 N N . ARG A 1 107 ? 14.903 -0.685 -14.148 1.00 98.12 107 ARG A N 1
ATOM 877 C CA . ARG A 1 107 ? 14.351 0.094 -13.027 1.00 98.12 107 ARG A CA 1
ATOM 878 C C . ARG A 1 107 ? 12.842 -0.088 -12.884 1.00 98.12 107 ARG A C 1
ATOM 880 O O . ARG A 1 107 ? 12.353 -0.214 -11.770 1.00 98.12 107 ARG A O 1
ATOM 887 N N . GLU A 1 108 ? 12.108 -0.116 -13.995 1.00 98.00 108 GLU A N 1
ATOM 888 C CA . GLU A 1 108 ? 10.659 -0.355 -13.976 1.00 98.00 108 GLU A CA 1
ATOM 889 C C . GLU A 1 108 ? 10.318 -1.764 -13.469 1.00 98.00 108 GLU A C 1
ATOM 891 O O . GLU A 1 108 ? 9.409 -1.915 -12.649 1.00 98.00 108 GLU A O 1
ATOM 896 N N . ARG A 1 109 ? 11.073 -2.791 -13.887 1.00 98.44 109 ARG A N 1
ATOM 897 C CA . ARG A 1 109 ? 10.912 -4.160 -13.367 1.00 98.44 109 ARG A CA 1
ATOM 898 C C . ARG A 1 109 ? 11.217 -4.250 -11.879 1.00 98.44 109 ARG A C 1
ATOM 900 O O . ARG A 1 109 ? 10.442 -4.851 -11.149 1.00 98.44 109 ARG A O 1
ATOM 907 N N . GLU A 1 110 ? 12.306 -3.639 -11.425 1.00 98.19 110 GLU A N 1
ATOM 908 C CA . GLU A 1 110 ? 12.697 -3.670 -10.013 1.00 98.19 110 GLU A CA 1
ATOM 909 C C . GLU A 1 110 ? 11.671 -2.959 -9.125 1.00 98.19 110 GLU A C 1
ATOM 911 O O . GLU A 1 110 ? 11.241 -3.514 -8.117 1.00 98.19 110 GLU A O 1
ATOM 916 N N . LEU A 1 111 ? 11.164 -1.801 -9.563 1.00 98.38 111 LEU A N 1
ATOM 917 C CA . LEU A 1 111 ? 10.072 -1.111 -8.877 1.00 98.38 111 LEU A CA 1
ATOM 918 C C . LEU A 1 111 ? 8.785 -1.949 -8.842 1.00 98.38 111 LEU A C 1
ATOM 920 O O . LEU A 1 111 ? 8.079 -1.951 -7.836 1.00 98.38 111 LEU A O 1
ATOM 924 N N . THR A 1 112 ? 8.466 -2.652 -9.931 1.00 98.12 112 THR A N 1
ATOM 925 C CA . THR A 1 112 ? 7.289 -3.533 -9.990 1.00 98.12 112 THR A CA 1
ATOM 926 C C . THR A 1 112 ? 7.442 -4.717 -9.039 1.00 98.12 112 THR A C 1
ATOM 928 O O . THR A 1 112 ? 6.514 -5.013 -8.293 1.00 98.12 112 THR A O 1
ATOM 931 N N . ASN A 1 113 ? 8.617 -5.348 -9.008 1.00 98.25 113 ASN A N 1
ATOM 932 C CA . ASN A 1 113 ? 8.911 -6.448 -8.093 1.00 98.25 113 ASN A CA 1
ATOM 933 C C . ASN A 1 113 ? 8.829 -5.998 -6.632 1.00 98.25 113 ASN A C 1
ATOM 935 O O . ASN A 1 113 ? 8.199 -6.686 -5.833 1.00 98.25 113 ASN A O 1
ATOM 939 N N . GLN A 1 114 ? 9.390 -4.832 -6.296 1.00 98.44 114 GLN A N 1
ATOM 940 C CA . GLN A 1 114 ? 9.304 -4.280 -4.944 1.00 98.44 114 GLN A CA 1
ATOM 941 C C . GLN A 1 114 ? 7.844 -4.062 -4.530 1.00 98.44 114 GLN A C 1
ATOM 943 O O . GLN A 1 114 ? 7.406 -4.579 -3.508 1.00 98.44 114 GLN A O 1
ATOM 948 N N . LYS A 1 115 ? 7.054 -3.389 -5.377 1.00 98.19 115 LYS A N 1
ATOM 949 C CA . LYS A 1 115 ? 5.625 -3.163 -5.115 1.00 98.19 115 LYS A CA 1
ATOM 950 C C . LYS A 1 115 ? 4.832 -4.461 -4.994 1.00 98.19 115 LYS A C 1
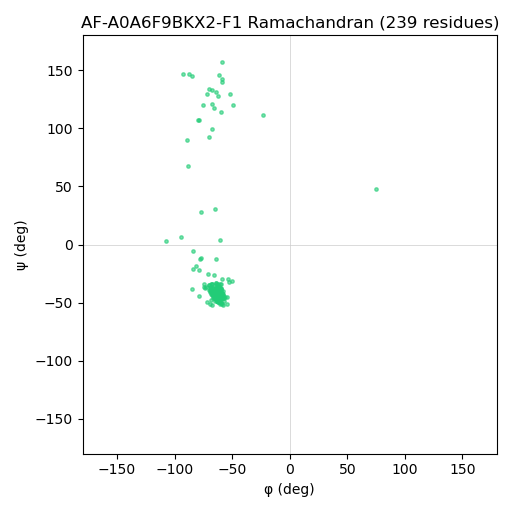ATOM 952 O O . LYS A 1 115 ? 3.872 -4.504 -4.235 1.00 98.19 115 LYS A O 1
ATOM 957 N N . GLN A 1 116 ? 5.198 -5.495 -5.749 1.00 98.44 116 GLN A N 1
ATOM 958 C CA . GLN A 1 116 ? 4.541 -6.796 -5.676 1.00 98.44 116 GLN A CA 1
ATOM 959 C C . GLN A 1 116 ? 4.817 -7.488 -4.338 1.00 98.44 116 GLN A C 1
ATOM 961 O O . GLN A 1 116 ? 3.896 -8.062 -3.761 1.00 98.44 116 GLN A 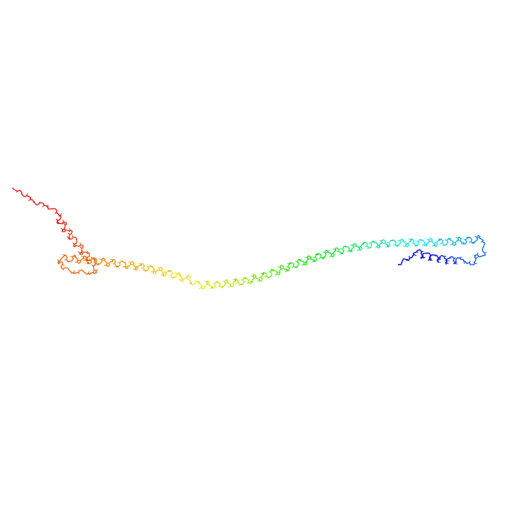O 1
ATOM 966 N N . VAL A 1 117 ? 6.054 -7.413 -3.839 1.00 98.38 117 VAL A N 1
ATOM 967 C CA . VAL A 1 117 ? 6.412 -7.920 -2.507 1.00 98.38 117 VAL A CA 1
ATOM 968 C C . VAL A 1 117 ? 5.641 -7.157 -1.432 1.00 98.38 117 VAL A C 1
ATOM 970 O O . VAL A 1 117 ? 4.963 -7.789 -0.626 1.00 98.38 117 VAL A O 1
ATOM 973 N N . ASP A 1 118 ? 5.655 -5.823 -1.480 1.00 98.31 118 ASP A N 1
ATOM 974 C CA . ASP A 1 118 ? 4.943 -4.975 -0.515 1.00 98.31 118 ASP A CA 1
ATOM 975 C C . ASP A 1 118 ? 3.424 -5.239 -0.532 1.00 98.31 118 ASP A C 1
ATOM 977 O O . ASP A 1 118 ? 2.766 -5.258 0.505 1.00 98.31 118 ASP A O 1
ATOM 981 N N . LEU A 1 119 ? 2.842 -5.484 -1.712 1.00 98.50 119 LEU A N 1
ATOM 982 C CA . LEU A 1 119 ? 1.430 -5.854 -1.843 1.00 98.50 119 LEU A CA 1
ATOM 983 C C . LEU A 1 119 ? 1.110 -7.155 -1.110 1.00 98.50 119 LEU A C 1
ATOM 985 O O . LEU A 1 119 ? 0.080 -7.238 -0.443 1.00 98.50 119 LEU A O 1
ATOM 989 N N . VAL A 1 120 ? 1.964 -8.169 -1.250 1.00 98.56 120 VAL A N 1
ATOM 990 C CA . VAL A 1 120 ? 1.765 -9.467 -0.596 1.00 98.56 120 VAL A CA 1
ATOM 991 C C . VAL A 1 120 ? 1.892 -9.324 0.920 1.00 98.56 120 VAL A C 1
ATOM 993 O O . VAL A 1 120 ? 1.010 -9.799 1.636 1.00 98.56 120 VAL A O 1
ATOM 996 N N . THR A 1 121 ? 2.912 -8.616 1.412 1.00 98.44 121 THR A N 1
ATOM 997 C CA . THR A 1 121 ? 3.100 -8.407 2.858 1.00 98.44 121 THR A CA 1
ATOM 998 C C . THR A 1 121 ? 1.929 -7.638 3.473 1.00 98.44 121 THR A C 1
ATOM 1000 O O . THR A 1 121 ? 1.332 -8.103 4.444 1.00 98.44 121 THR A O 1
ATOM 1003 N N . LEU A 1 122 ? 1.500 -6.533 2.854 1.00 98.56 122 LEU A N 1
ATOM 1004 C CA . LEU A 1 122 ? 0.339 -5.751 3.304 1.00 98.56 122 LEU A CA 1
ATOM 1005 C C . LEU A 1 122 ? -0.962 -6.567 3.287 1.00 98.56 122 LEU A C 1
ATOM 1007 O O . LEU A 1 122 ? -1.816 -6.416 4.168 1.00 98.56 122 LEU A O 1
ATOM 1011 N N . GLN A 1 123 ? -1.142 -7.447 2.297 1.00 98.69 123 GLN A N 1
ATOM 1012 C CA . GLN A 1 123 ? -2.295 -8.350 2.247 1.00 98.69 123 GLN A CA 1
ATOM 1013 C C . GLN A 1 123 ? -2.282 -9.366 3.393 1.00 98.69 123 GLN A C 1
ATOM 1015 O O . GLN A 1 123 ? -3.338 -9.649 3.966 1.00 98.69 123 GLN A O 1
ATOM 1020 N N . GLU A 1 124 ? -1.121 -9.924 3.733 1.00 98.50 124 GLU A N 1
ATOM 1021 C CA . GLU A 1 124 ? -0.967 -10.847 4.862 1.00 98.50 124 GLU A CA 1
ATOM 1022 C C . GLU A 1 124 ? -1.214 -10.150 6.205 1.00 98.50 124 GLU A C 1
ATOM 1024 O O . GLU A 1 124 ? -1.985 -10.660 7.024 1.00 98.50 124 GLU A O 1
ATOM 1029 N N . GLU A 1 125 ? -0.663 -8.951 6.398 1.00 98.50 125 GLU A N 1
ATOM 1030 C CA . GLU A 1 125 ? -0.907 -8.118 7.582 1.00 98.50 125 GLU A CA 1
ATOM 1031 C C . GLU A 1 125 ? -2.392 -7.783 7.740 1.00 98.50 125 GLU A C 1
ATOM 1033 O O . GLU A 1 125 ? -2.968 -7.951 8.817 1.00 98.50 125 GLU A O 1
ATOM 1038 N N . THR A 1 126 ? -3.054 -7.390 6.648 1.00 98.50 126 THR A N 1
ATOM 1039 C CA . THR A 1 126 ? -4.492 -7.093 6.654 1.00 98.50 126 THR A CA 1
ATOM 1040 C C . THR A 1 126 ? -5.305 -8.322 7.061 1.00 98.50 126 THR A C 1
ATOM 1042 O O . THR A 1 126 ? -6.200 -8.224 7.903 1.00 98.50 126 THR A O 1
ATOM 1045 N N . LYS A 1 127 ? -4.981 -9.505 6.519 1.00 98.56 127 LYS A N 1
ATOM 1046 C CA . LYS A 1 127 ? -5.639 -10.765 6.908 1.00 98.56 127 LYS A CA 1
ATOM 1047 C C . LYS A 1 127 ? -5.430 -11.080 8.392 1.00 98.56 127 LYS A C 1
ATOM 1049 O O . LYS A 1 127 ? -6.377 -11.502 9.061 1.00 98.56 127 LYS A O 1
ATOM 1054 N N . ALA A 1 128 ? -4.222 -10.871 8.916 1.00 98.56 128 ALA A N 1
ATOM 1055 C CA . ALA A 1 128 ? -3.913 -11.095 10.326 1.00 98.56 128 ALA A CA 1
ATOM 1056 C C . ALA A 1 128 ? -4.698 -10.142 11.243 1.00 98.56 128 ALA A C 1
ATOM 1058 O O . ALA A 1 128 ? -5.323 -10.589 12.208 1.00 98.56 128 ALA A O 1
ATOM 1059 N N . LEU A 1 129 ? -4.742 -8.851 10.904 1.00 98.62 129 LEU A N 1
ATOM 1060 C CA . LEU A 1 129 ? -5.489 -7.839 11.656 1.00 98.62 129 LEU A CA 1
ATOM 1061 C C . LEU A 1 129 ? -6.997 -8.097 11.641 1.00 98.62 129 LEU A C 1
ATOM 1063 O O . LEU A 1 129 ? -7.647 -7.979 12.678 1.00 98.62 129 LEU A O 1
ATOM 1067 N N . VAL A 1 130 ? -7.558 -8.508 10.500 1.00 98.69 130 VAL A N 1
ATOM 1068 C CA . VAL A 1 130 ? -8.972 -8.907 10.401 1.00 98.69 130 VAL A CA 1
ATOM 1069 C C . VAL A 1 130 ? -9.276 -10.081 11.334 1.00 98.69 130 VAL A C 1
ATOM 1071 O O . VAL A 1 130 ? -10.269 -10.053 12.060 1.00 98.69 130 VAL A O 1
ATOM 1074 N N . LYS A 1 131 ? -8.393 -11.084 11.387 1.00 98.56 131 LYS A N 1
ATOM 1075 C CA . LYS A 1 131 ? -8.556 -12.236 12.283 1.00 98.56 131 LYS A CA 1
ATOM 1076 C C . LYS A 1 131 ? -8.518 -11.833 13.761 1.00 98.56 131 LYS A C 1
ATOM 1078 O O . LYS A 1 131 ? -9.315 -12.344 14.550 1.00 98.56 131 LYS A O 1
ATOM 1083 N N . GLU A 1 132 ? -7.619 -10.928 14.145 1.00 98.50 132 GLU A N 1
ATOM 1084 C CA . GLU A 1 132 ? -7.558 -10.425 15.522 1.00 98.50 132 GLU A CA 1
ATOM 1085 C C . GLU A 1 132 ? -8.759 -9.539 15.872 1.00 98.50 132 GLU A C 1
ATOM 1087 O O . GLU A 1 132 ? -9.331 -9.701 16.952 1.00 98.50 132 GLU A O 1
ATOM 1092 N N . ARG A 1 133 ? -9.229 -8.689 14.948 1.00 98.56 133 ARG A N 1
ATOM 1093 C CA . ARG A 1 133 ? -10.491 -7.951 15.110 1.00 98.56 133 ARG A CA 1
ATOM 1094 C C . ARG A 1 133 ? -11.643 -8.909 15.407 1.00 98.56 133 ARG A C 1
ATOM 1096 O O . ARG A 1 133 ? -12.329 -8.724 16.408 1.00 98.56 133 ARG A O 1
ATOM 1103 N N . ASP A 1 134 ? -11.819 -9.952 14.598 1.00 98.56 134 ASP A N 1
ATOM 1104 C CA . ASP A 1 134 ? -12.913 -10.923 14.770 1.00 98.56 134 ASP A CA 1
ATOM 1105 C C . ASP A 1 134 ? -12.823 -11.662 16.106 1.00 98.56 134 ASP A C 1
ATOM 1107 O O . ASP A 1 134 ? -13.830 -11.969 16.754 1.00 98.56 134 ASP A O 1
ATOM 1111 N N . ARG A 1 135 ? -11.599 -11.963 16.546 1.00 98.50 135 ARG A N 1
ATOM 1112 C CA . ARG A 1 135 ? -11.348 -12.579 17.848 1.00 98.50 135 ARG A CA 1
ATOM 1113 C C . ARG A 1 135 ? -11.747 -11.647 18.990 1.00 98.50 135 ARG A C 1
ATOM 1115 O O . ARG A 1 135 ? -12.375 -12.105 19.949 1.00 98.50 135 ARG A O 1
ATOM 1122 N N . LEU A 1 136 ? -11.377 -10.371 18.910 1.00 97.94 136 LEU A N 1
ATOM 1123 C CA . LEU A 1 136 ? -11.726 -9.364 19.911 1.00 97.94 136 LEU A CA 1
ATOM 1124 C C . LEU A 1 136 ? -13.228 -9.090 19.925 1.00 97.94 136 LEU A C 1
ATOM 1126 O O . LEU A 1 136 ? -13.822 -9.071 21.000 1.00 97.94 136 LEU A O 1
ATOM 1130 N N . GLU A 1 137 ? -13.860 -8.984 18.761 1.00 98.00 137 GLU A N 1
ATOM 1131 C CA . GLU A 1 137 ? -15.303 -8.790 18.634 1.00 98.00 137 GLU A CA 1
ATOM 1132 C C . GLU A 1 137 ? -16.082 -9.927 19.305 1.00 98.00 137 GLU A C 1
ATOM 1134 O O . GLU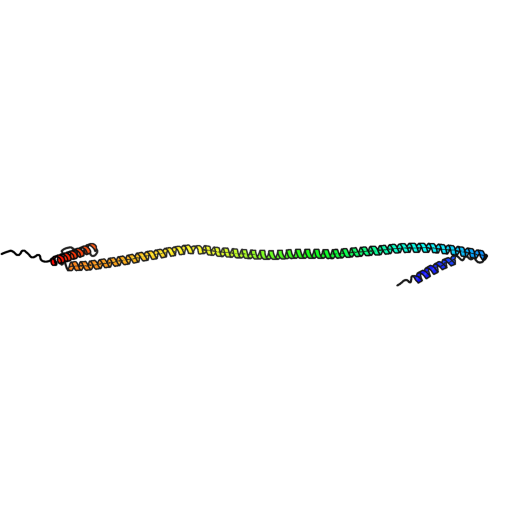 A 1 137 ? -16.963 -9.677 20.129 1.00 98.00 137 GLU A O 1
ATOM 1139 N N . LYS A 1 138 ? -15.679 -11.186 19.084 1.00 97.81 138 LYS A N 1
ATOM 1140 C CA . LYS A 1 138 ? -16.265 -12.339 19.791 1.00 97.81 138 LYS A CA 1
ATOM 1141 C C . LYS A 1 138 ? -16.101 -12.250 21.309 1.00 97.81 138 LYS A C 1
ATOM 1143 O O . LYS A 1 138 ? -16.994 -12.670 22.042 1.00 97.81 138 LYS A O 1
ATOM 1148 N N . ARG A 1 139 ? -14.970 -11.739 21.812 1.00 97.06 139 ARG A N 1
ATOM 1149 C CA . ARG A 1 139 ? -14.765 -11.539 23.261 1.00 97.06 139 ARG A CA 1
ATOM 1150 C C . ARG A 1 139 ? -15.677 -10.446 23.806 1.00 97.06 139 ARG A C 1
ATOM 1152 O O . ARG A 1 139 ? -16.262 -10.637 24.866 1.00 97.06 139 ARG A O 1
ATOM 1159 N N . VAL A 1 140 ? -15.817 -9.340 23.080 1.00 96.38 140 VAL A N 1
ATOM 1160 C CA . VAL A 1 140 ? -16.720 -8.244 23.450 1.00 96.38 140 VAL A CA 1
ATOM 1161 C C . VAL A 1 140 ? -18.164 -8.738 23.492 1.00 96.38 140 VAL A C 1
ATOM 1163 O O . VAL A 1 140 ? -18.837 -8.537 24.498 1.00 96.38 140 VAL A O 1
ATOM 1166 N N . GLN A 1 141 ? -18.612 -9.471 22.469 1.00 95.50 141 GLN A N 1
ATOM 1167 C CA . GLN A 1 141 ? -19.956 -10.055 22.426 1.00 95.50 141 GLN A CA 1
ATOM 1168 C C . GLN A 1 141 ? -20.209 -11.021 23.591 1.00 95.50 141 GLN A C 1
ATOM 1170 O O . GLN A 1 141 ? -21.243 -10.929 24.246 1.00 95.50 141 GLN A O 1
ATOM 1175 N N . LYS A 1 142 ? -19.251 -11.905 23.910 1.00 95.25 142 LYS A N 1
ATOM 1176 C CA . LYS A 1 142 ? -19.354 -12.792 25.085 1.00 95.25 142 LYS A CA 1
ATOM 1177 C C . LYS A 1 142 ? -19.487 -12.012 26.393 1.00 95.25 142 LYS A C 1
ATOM 1179 O O . LYS A 1 142 ? -20.236 -12.416 27.277 1.00 95.25 142 LYS A O 1
ATOM 1184 N N . ASN A 1 143 ? -18.778 -10.894 26.505 1.00 95.44 143 ASN A N 1
ATOM 1185 C CA . ASN A 1 143 ? -18.767 -10.068 27.706 1.00 95.44 143 ASN A CA 1
ATOM 1186 C C . ASN A 1 143 ? -19.945 -9.081 27.781 1.00 95.44 143 ASN A C 1
ATOM 1188 O O . ASN A 1 143 ? -20.129 -8.447 28.818 1.00 95.44 143 ASN A O 1
ATOM 1192 N N . ALA A 1 144 ? -20.773 -8.972 26.738 1.00 93.06 144 ALA A N 1
ATOM 1193 C CA . ALA A 1 144 ? -21.917 -8.057 26.691 1.00 93.06 144 ALA A CA 1
ATOM 1194 C C . ALA A 1 144 ? -23.014 -8.377 27.727 1.00 93.06 144 ALA A C 1
ATOM 1196 O O . ALA A 1 144 ? -23.893 -7.556 27.970 1.00 93.06 144 ALA A O 1
ATOM 1197 N N . ILE A 1 145 ? -22.951 -9.548 28.369 1.00 92.25 145 ILE A N 1
ATOM 1198 C CA . ILE A 1 145 ? -23.875 -9.963 29.434 1.00 92.25 145 ILE A CA 1
ATOM 1199 C C . ILE A 1 145 ? -23.577 -9.229 30.752 1.00 92.25 145 ILE A C 1
ATOM 1201 O O . ILE A 1 145 ? -24.494 -8.913 31.512 1.00 92.25 145 ILE A O 1
ATOM 1205 N N . TYR A 1 146 ? -22.304 -8.932 31.031 1.00 94.19 146 TYR A N 1
ATOM 1206 C CA . TYR A 1 146 ? -21.891 -8.377 32.321 1.00 94.19 146 TYR A CA 1
ATOM 1207 C C . TYR A 1 146 ? -22.473 -6.993 32.630 1.00 94.19 146 TYR A C 1
ATOM 1209 O O . TYR A 1 146 ? -22.916 -6.820 33.761 1.00 94.19 146 TYR A O 1
ATOM 1217 N N . PRO A 1 147 ? -22.546 -6.028 31.690 1.00 94.00 147 PRO A N 1
ATOM 1218 C CA . PRO A 1 147 ? -23.162 -4.730 31.962 1.00 94.00 147 PRO A CA 1
ATOM 1219 C C . PRO A 1 147 ? -24.593 -4.849 32.493 1.00 94.00 147 PRO A C 1
ATOM 1221 O O . PRO A 1 147 ? -24.929 -4.230 33.496 1.00 94.00 147 PRO A O 1
ATOM 1224 N N . HIS A 1 148 ? -25.417 -5.701 31.878 1.00 91.12 148 HIS A N 1
ATOM 1225 C CA . HIS A 1 148 ? -26.800 -5.892 32.309 1.00 91.12 148 HIS A CA 1
ATOM 1226 C C . HIS A 1 148 ? -26.901 -6.608 33.662 1.00 91.12 148 HIS A C 1
ATOM 1228 O O . HIS A 1 148 ? -27.758 -6.281 34.481 1.00 91.12 148 HIS A O 1
ATOM 1234 N N . TYR A 1 149 ? -26.021 -7.581 33.913 1.00 94.31 149 TYR A N 1
ATOM 1235 C CA . TYR A 1 149 ? -25.934 -8.229 35.221 1.00 94.31 149 TYR A CA 1
ATOM 1236 C C . TYR A 1 149 ? -25.535 -7.234 36.318 1.00 94.31 149 TYR A C 1
ATOM 1238 O O . TYR A 1 149 ? -26.180 -7.183 37.361 1.00 94.31 149 TYR A O 1
ATOM 1246 N N . LEU A 1 150 ? -24.505 -6.421 36.073 1.00 96.44 150 LEU A N 1
ATOM 1247 C CA . LEU A 1 150 ? -24.023 -5.425 37.027 1.00 96.44 150 LEU A CA 1
ATOM 1248 C C . LEU A 1 150 ? -25.088 -4.367 37.324 1.00 96.44 150 LEU A C 1
ATOM 1250 O O . LEU A 1 150 ? -25.290 -4.044 38.488 1.00 96.44 150 LEU A O 1
ATOM 1254 N N . ASP A 1 151 ? -25.817 -3.900 36.309 1.00 95.88 151 ASP A N 1
ATOM 1255 C CA . ASP A 1 151 ? -26.927 -2.957 36.487 1.00 95.88 151 ASP A CA 1
ATOM 1256 C C . ASP A 1 151 ? -28.021 -3.532 37.406 1.00 95.88 151 ASP A C 1
ATOM 1258 O O . ASP A 1 151 ? -28.448 -2.887 38.362 1.00 95.88 151 ASP A O 1
ATOM 1262 N N . LYS A 1 152 ? -28.392 -4.806 37.212 1.00 95.50 152 LYS A N 1
ATOM 1263 C CA . LYS A 1 152 ? -29.338 -5.499 38.103 1.00 95.50 152 LYS A CA 1
ATOM 1264 C C . LYS A 1 152 ? -28.830 -5.621 39.538 1.00 95.50 152 LYS A C 1
ATOM 1266 O O . LYS A 1 152 ? -29.608 -5.437 40.470 1.00 95.50 152 LYS A O 1
ATOM 1271 N N . VAL A 1 153 ? -27.552 -5.949 39.725 1.00 96.94 153 VAL A N 1
ATOM 1272 C CA . VAL A 1 153 ? -26.950 -6.072 41.064 1.00 96.94 153 VAL A CA 1
ATOM 1273 C C . VAL A 1 153 ? -26.923 -4.719 41.776 1.00 96.94 153 VAL A C 1
ATOM 1275 O O . VAL A 1 153 ? -27.239 -4.652 42.963 1.00 96.94 153 VAL A O 1
ATOM 1278 N N . VAL A 1 154 ? -26.601 -3.638 41.061 1.00 97.25 154 VAL A N 1
ATOM 1279 C CA . VAL A 1 154 ? -26.630 -2.274 41.611 1.00 97.25 154 VAL A CA 1
ATOM 1280 C C . VAL A 1 154 ? -28.049 -1.897 42.034 1.00 97.25 154 VAL A C 1
ATOM 1282 O O . VAL A 1 154 ? -28.252 -1.508 43.182 1.00 97.25 154 VAL A O 1
ATOM 1285 N N . GLN A 1 155 ? -29.041 -2.102 41.164 1.00 96.12 155 GLN A N 1
ATOM 1286 C CA . GLN A 1 155 ? -30.447 -1.822 41.481 1.00 96.12 155 GLN A CA 1
ATOM 1287 C C . GLN A 1 155 ? -30.947 -2.626 42.691 1.00 96.12 155 GLN A C 1
ATOM 1289 O O . GLN A 1 155 ? -31.644 -2.087 43.552 1.00 96.12 155 GLN A O 1
ATOM 1294 N N . ALA A 1 156 ? -30.578 -3.907 42.788 1.00 96.00 156 ALA A N 1
ATOM 1295 C CA . ALA A 1 156 ? -30.935 -4.747 43.929 1.00 96.00 156 ALA A CA 1
ATOM 1296 C C . ALA A 1 156 ? -30.310 -4.234 45.237 1.00 96.00 156 ALA A C 1
ATOM 1298 O O . ALA A 1 156 ? -31.012 -4.108 46.238 1.00 96.00 156 ALA A O 1
ATOM 1299 N N . SER A 1 157 ? -29.026 -3.866 45.215 1.00 96.56 157 SER A N 1
ATOM 1300 C CA . SER A 1 157 ? -28.313 -3.312 46.376 1.00 96.56 157 SER A CA 1
ATOM 1301 C C . SER A 1 157 ? -28.921 -1.991 46.864 1.00 96.56 157 SER A C 1
ATOM 1303 O O . SER A 1 157 ? -29.142 -1.795 48.063 1.00 96.56 157 SER A O 1
ATOM 1305 N N . GLU A 1 158 ? -29.279 -1.092 45.943 1.00 96.88 158 GLU A N 1
ATOM 1306 C CA . GLU A 1 158 ? -29.978 0.152 46.285 1.00 96.88 158 GLU A CA 1
ATOM 1307 C C . GLU A 1 158 ? -31.331 -0.120 46.953 1.00 96.88 158 GLU A C 1
ATOM 1309 O O . GLU A 1 158 ? -31.700 0.544 47.928 1.00 96.88 158 GLU A O 1
ATOM 1314 N N . GLN A 1 159 ? -32.063 -1.119 46.457 1.00 96.75 159 GLN A N 1
ATOM 1315 C CA . GLN A 1 159 ? -33.353 -1.505 47.011 1.00 96.75 159 GLN A CA 1
ATOM 1316 C C . GLN A 1 159 ? -33.222 -2.156 48.394 1.00 96.75 159 GLN A C 1
ATOM 1318 O O . GLN A 1 159 ? -34.002 -1.832 49.292 1.00 96.75 159 GLN A O 1
ATOM 1323 N N . GLU A 1 160 ? -32.230 -3.021 48.606 1.00 96.88 160 GLU A N 1
ATOM 1324 C CA . GLU A 1 160 ? -31.922 -3.596 49.922 1.00 96.88 160 GLU A CA 1
ATOM 1325 C C . GLU A 1 160 ? -31.553 -2.513 50.940 1.00 96.88 160 GLU A C 1
ATOM 1327 O O . GLU A 1 160 ? -32.078 -2.503 52.056 1.00 96.88 160 GLU A O 1
ATOM 1332 N N . SER A 1 161 ? -30.723 -1.546 50.542 1.00 97.12 161 SER A N 1
ATOM 1333 C CA . SER A 1 161 ? -30.357 -0.403 51.385 1.00 97.12 161 SER A CA 1
ATOM 1334 C C . SER A 1 161 ? -31.584 0.424 51.797 1.00 97.12 161 SER A C 1
ATOM 1336 O O . SER A 1 161 ? -31.759 0.761 52.975 1.00 97.12 161 SER A O 1
ATOM 1338 N N . ARG A 1 162 ? -32.503 0.687 50.855 1.00 97.38 162 ARG A N 1
ATOM 1339 C CA . ARG A 1 162 ? -33.785 1.356 51.139 1.00 97.38 162 ARG A CA 1
ATOM 1340 C C . ARG A 1 162 ? -34.642 0.563 52.123 1.00 97.38 162 ARG A C 1
ATOM 1342 O O . ARG A 1 162 ? -35.145 1.143 53.088 1.00 97.38 162 ARG A O 1
ATOM 1349 N N . TRP A 1 163 ? -34.788 -0.746 51.919 1.00 97.00 163 TRP A N 1
ATOM 1350 C CA . TRP A 1 163 ? -35.543 -1.610 52.833 1.00 97.00 163 TRP A CA 1
ATOM 1351 C C . TRP A 1 163 ? -34.940 -1.639 54.236 1.00 97.00 163 TRP A C 1
ATOM 1353 O O . TRP A 1 163 ? -35.669 -1.464 55.215 1.00 97.00 163 TRP A O 1
ATOM 1363 N N . ALA A 1 164 ? -33.617 -1.764 54.344 1.00 97.31 164 ALA A N 1
ATOM 1364 C CA . ALA A 1 164 ? -32.911 -1.715 55.619 1.00 97.31 164 ALA A CA 1
ATOM 1365 C C . ALA A 1 164 ? -33.141 -0.378 56.345 1.00 97.31 164 ALA A C 1
ATOM 1367 O O . ALA A 1 164 ? -33.366 -0.353 57.558 1.00 97.31 164 ALA A O 1
ATOM 1368 N N . HIS A 1 165 ? -33.148 0.745 55.619 1.00 97.31 165 HIS A N 1
ATOM 1369 C CA . HIS A 1 165 ? -33.441 2.056 56.199 1.00 97.31 165 HIS A CA 1
ATOM 1370 C C . HIS A 1 165 ? -34.878 2.162 56.741 1.00 97.31 165 HIS A C 1
ATOM 1372 O O . HIS A 1 165 ? -35.086 2.652 57.860 1.00 97.31 165 HIS A O 1
ATOM 1378 N N . ILE A 1 166 ? -35.866 1.669 55.986 1.00 97.44 166 ILE A N 1
ATOM 1379 C CA . ILE A 1 166 ? -37.274 1.637 56.412 1.00 97.44 166 ILE A CA 1
ATOM 1380 C C . ILE A 1 166 ? -37.429 0.765 57.660 1.00 97.44 166 ILE A C 1
ATOM 1382 O O . ILE A 1 166 ? -38.018 1.212 58.645 1.00 97.44 166 ILE A O 1
ATOM 1386 N N . GLN A 1 167 ? -36.857 -0.440 57.652 1.00 97.44 167 GLN A N 1
ATOM 1387 C CA . GLN A 1 167 ? -36.928 -1.367 58.779 1.00 97.44 167 GLN A CA 1
ATOM 1388 C C . GLN A 1 167 ? -36.275 -0.782 60.035 1.00 97.44 167 GLN A C 1
ATOM 1390 O O . GLN A 1 167 ? -36.874 -0.820 61.109 1.00 97.44 167 GLN A O 1
ATOM 1395 N N . ASN A 1 168 ? -35.095 -0.168 59.907 1.00 97.38 168 ASN A N 1
ATOM 1396 C CA . ASN A 1 168 ? -34.424 0.504 61.022 1.00 97.38 168 ASN A CA 1
ATOM 1397 C C . ASN A 1 168 ? -35.267 1.652 61.590 1.00 97.38 168 ASN A C 1
ATOM 1399 O O . ASN A 1 168 ? -35.360 1.821 62.807 1.00 97.38 168 ASN A O 1
ATOM 1403 N N . THR A 1 169 ? -35.907 2.440 60.726 1.00 97.94 169 THR A N 1
ATOM 1404 C CA . THR A 1 169 ? -36.788 3.535 61.153 1.00 97.94 169 THR A CA 1
ATOM 1405 C C . THR A 1 169 ? -38.043 3.009 61.847 1.00 97.94 169 THR A C 1
ATOM 1407 O O . THR A 1 169 ? -38.434 3.538 62.889 1.00 97.94 169 THR A O 1
ATOM 1410 N N . ALA A 1 170 ? -38.654 1.950 61.315 1.00 98.06 170 ALA A N 1
ATOM 1411 C CA . ALA A 1 170 ? -39.803 1.290 61.924 1.00 98.06 170 ALA A CA 1
ATOM 1412 C C . ALA A 1 170 ? -39.449 0.708 63.300 1.00 98.06 170 ALA A C 1
ATOM 1414 O O . ALA A 1 170 ? -40.148 0.991 64.268 1.00 98.06 170 ALA A O 1
ATOM 1415 N N . ALA A 1 171 ? -38.324 -0.004 63.421 1.00 97.62 171 ALA A N 1
ATOM 1416 C CA . ALA A 1 171 ? -37.840 -0.541 64.692 1.00 97.62 171 ALA A CA 1
ATOM 1417 C C . ALA A 1 171 ? -37.620 0.565 65.739 1.00 97.62 171 ALA A C 1
ATOM 1419 O O . ALA A 1 171 ? -38.082 0.437 66.874 1.00 97.62 171 ALA A O 1
ATOM 1420 N N . LYS A 1 172 ? -37.000 1.690 65.348 1.00 97.56 172 LYS A N 1
ATOM 1421 C CA . LYS A 1 172 ? -36.838 2.867 66.222 1.00 97.56 172 LYS A CA 1
ATOM 1422 C C . LYS A 1 172 ? -38.183 3.430 66.688 1.00 97.56 172 LYS A C 1
ATOM 1424 O O . LYS A 1 172 ? -38.342 3.714 67.873 1.00 97.56 172 LYS A O 1
ATOM 1429 N N . LYS A 1 173 ? -39.157 3.576 65.781 1.00 97.69 173 LYS A N 1
ATOM 1430 C CA . LYS A 1 173 ? -40.505 4.068 66.118 1.00 97.69 173 LYS A CA 1
ATOM 1431 C C . LYS A 1 173 ? -41.260 3.101 67.033 1.00 97.69 173 LYS A C 1
ATOM 1433 O O . LYS A 1 173 ? -41.879 3.556 67.989 1.00 97.69 173 LYS A O 1
ATOM 1438 N N . THR A 1 174 ? -41.181 1.795 66.782 1.00 97.62 174 THR A N 1
ATOM 1439 C CA . THR A 1 174 ? -41.809 0.766 67.625 1.00 97.62 174 THR A CA 1
ATOM 1440 C C . THR A 1 174 ? -41.211 0.759 69.028 1.00 97.62 174 THR A C 1
ATOM 1442 O O . THR A 1 174 ? -41.960 0.703 70.001 1.00 97.62 174 THR A O 1
ATOM 1445 N N . LEU A 1 175 ? -39.884 0.885 69.148 1.00 97.75 175 LEU A N 1
ATOM 1446 C CA . LEU A 1 175 ? -39.224 0.996 70.447 1.00 97.75 175 LEU A CA 1
ATOM 1447 C C . LEU A 1 175 ? -39.681 2.250 71.198 1.00 97.75 175 LEU A C 1
ATOM 1449 O O . LEU A 1 175 ? -40.082 2.149 72.352 1.00 97.75 175 LEU A O 1
ATOM 1453 N N . LEU A 1 176 ? -39.677 3.415 70.539 1.00 97.62 176 LEU A N 1
ATOM 1454 C CA . LEU A 1 176 ? -40.133 4.669 71.145 1.00 97.62 176 LEU A CA 1
ATOM 1455 C C . LEU A 1 176 ? -41.589 4.572 71.616 1.00 97.62 176 LEU A C 1
ATOM 1457 O O . LEU A 1 176 ? -41.895 4.967 72.739 1.00 97.62 176 LEU A O 1
ATOM 1461 N N . LEU A 1 177 ? -42.472 4.013 70.785 1.00 96.12 177 LEU A N 1
ATOM 1462 C CA . LEU A 1 177 ? -43.866 3.783 71.149 1.00 96.12 177 LEU A CA 1
ATOM 1463 C C . LEU A 1 177 ? -43.975 2.866 72.374 1.00 96.12 177 LEU A C 1
ATOM 1465 O O . LEU A 1 177 ? -44.722 3.183 73.293 1.00 96.12 177 LEU A O 1
ATOM 1469 N N . GLY A 1 178 ? -43.212 1.770 72.419 1.00 95.00 178 GLY A N 1
ATOM 1470 C CA . GLY A 1 178 ? -43.150 0.878 73.578 1.00 95.00 178 GLY A CA 1
ATOM 1471 C C . GLY A 1 178 ? -42.699 1.600 74.850 1.00 95.00 178 GLY A C 1
ATOM 1472 O O . GLY A 1 178 ? -43.345 1.473 75.888 1.00 95.00 178 GLY A O 1
ATOM 1473 N N . THR A 1 179 ? -41.653 2.424 74.763 1.00 96.31 179 THR A N 1
ATOM 1474 C CA . THR A 1 179 ? -41.171 3.238 75.888 1.00 96.31 179 THR A CA 1
ATOM 1475 C C . THR A 1 179 ? -42.236 4.215 76.382 1.00 96.31 179 THR A C 1
ATOM 1477 O O . THR A 1 179 ? -42.454 4.307 77.589 1.00 96.31 179 THR A O 1
ATOM 1480 N N . ILE A 1 180 ? -42.932 4.909 75.472 1.00 95.31 180 ILE A N 1
ATOM 1481 C CA . ILE A 1 180 ? -44.034 5.819 75.826 1.00 95.31 180 ILE A CA 1
ATOM 1482 C C . ILE A 1 180 ? -45.149 5.041 76.526 1.00 95.31 180 ILE A C 1
ATOM 1484 O O . ILE A 1 180 ? -45.561 5.433 77.612 1.00 95.31 180 ILE A O 1
ATOM 1488 N N . LYS A 1 181 ? -45.583 3.906 75.962 1.00 95.31 181 LYS A N 1
ATOM 1489 C CA . LYS A 1 181 ? -46.617 3.054 76.567 1.00 95.31 181 LYS A CA 1
ATOM 1490 C C . LYS A 1 181 ? -46.246 2.615 77.983 1.00 95.31 181 LYS A C 1
ATOM 1492 O O . LYS A 1 181 ? -47.074 2.716 78.882 1.00 95.31 181 LYS A O 1
ATOM 1497 N N . MET A 1 182 ? -45.004 2.182 78.199 1.00 95.25 182 MET A N 1
ATOM 1498 C CA . MET A 1 182 ? -44.528 1.770 79.524 1.00 95.25 182 MET A CA 1
ATOM 1499 C C . MET A 1 182 ? -44.467 2.943 80.505 1.00 95.25 182 MET A C 1
ATOM 1501 O O . MET A 1 182 ? -44.889 2.801 81.650 1.00 95.25 182 MET A O 1
ATOM 1505 N N . ALA A 1 183 ? -43.983 4.110 80.073 1.00 95.50 183 ALA A N 1
ATOM 1506 C CA . ALA A 1 183 ? -43.953 5.308 80.909 1.00 95.50 183 ALA A CA 1
ATOM 1507 C C . ALA A 1 183 ? -45.370 5.761 81.300 1.00 95.50 183 ALA A C 1
ATOM 1509 O O . ALA A 1 183 ? -45.624 6.019 82.477 1.00 95.50 183 ALA A O 1
ATOM 1510 N N . THR A 1 184 ? -46.301 5.788 80.342 1.00 95.50 184 THR A N 1
ATOM 1511 C CA . THR A 1 184 ? -47.720 6.078 80.579 1.00 95.50 184 THR A CA 1
ATOM 1512 C C . THR A 1 184 ? -48.334 5.088 81.562 1.00 95.50 184 THR A C 1
ATOM 1514 O O . THR A 1 184 ? -48.921 5.516 82.552 1.00 95.50 184 THR A O 1
ATOM 1517 N N . LEU A 1 185 ? -48.166 3.781 81.343 1.00 92.50 185 LEU A N 1
ATOM 1518 C CA . LEU A 1 185 ? -48.707 2.754 82.232 1.00 92.50 185 LEU A CA 1
ATOM 1519 C C . LEU A 1 185 ? -48.155 2.901 83.656 1.00 92.50 185 LEU A C 1
ATOM 1521 O O . LEU A 1 185 ? -48.919 2.861 84.620 1.00 92.50 185 LEU A O 1
ATOM 1525 N N . ASN A 1 186 ? -46.846 3.129 83.793 1.00 93.50 186 ASN A N 1
ATOM 1526 C CA . ASN A 1 186 ? -46.209 3.352 85.089 1.00 93.50 186 ASN A CA 1
ATOM 1527 C C . ASN A 1 186 ? -46.792 4.582 85.807 1.00 93.50 186 ASN A C 1
ATOM 1529 O O . ASN A 1 186 ? -47.072 4.524 87.006 1.00 93.50 186 ASN A O 1
ATOM 1533 N N . LEU A 1 187 ? -47.004 5.691 85.089 1.00 93.06 187 LEU A N 1
ATOM 1534 C CA . LEU A 1 187 ? -47.631 6.896 85.641 1.00 93.06 187 LEU A CA 1
ATOM 1535 C C . LEU A 1 187 ? -49.094 6.650 86.039 1.00 93.06 187 LEU A C 1
ATOM 1537 O O . LEU A 1 187 ? -49.492 7.029 87.140 1.00 93.06 187 LEU A O 1
ATOM 1541 N N . TYR A 1 188 ? -49.873 5.970 85.197 1.00 91.50 188 TYR A N 1
ATOM 1542 C CA . TYR A 1 188 ? -51.266 5.605 85.477 1.00 91.50 188 TYR A CA 1
ATOM 1543 C C . TYR A 1 188 ? -51.372 4.749 86.741 1.00 91.50 188 TYR A C 1
ATOM 1545 O O . TYR A 1 188 ? -52.156 5.057 87.636 1.00 91.50 188 TYR A O 1
ATOM 1553 N N . GLN A 1 189 ? -50.520 3.732 86.884 1.00 89.00 189 GLN A N 1
ATOM 1554 C CA . GLN A 1 189 ? -50.480 2.906 88.092 1.00 89.00 189 GLN A CA 1
ATOM 1555 C C . GLN A 1 189 ? -50.169 3.730 89.350 1.00 89.00 189 GLN A C 1
ATOM 1557 O O . GLN A 1 189 ? -50.739 3.471 90.410 1.00 89.00 189 GLN A O 1
ATOM 1562 N N . CYS A 1 190 ? -49.285 4.730 89.258 1.00 89.06 190 CYS A N 1
ATOM 1563 C CA . CYS A 1 190 ? -49.026 5.661 90.359 1.00 89.06 190 CYS A CA 1
ATOM 1564 C C . CYS A 1 190 ? -50.262 6.501 90.713 1.00 89.06 190 CYS A C 1
ATOM 1566 O O . CYS A 1 190 ? -50.546 6.671 91.899 1.00 89.06 190 CYS A O 1
ATOM 1568 N N . VAL A 1 191 ? -50.998 6.992 89.710 1.00 88.12 191 VAL A N 1
ATOM 1569 C CA . VAL A 1 191 ? -52.268 7.714 89.897 1.00 88.12 191 VAL A CA 1
ATOM 1570 C C . VAL A 1 191 ? -53.300 6.819 90.584 1.00 88.12 191 VAL A C 1
ATOM 1572 O O . VAL A 1 191 ? -53.799 7.193 91.641 1.00 88.12 191 VAL A O 1
ATOM 1575 N N . CYS A 1 192 ? -53.535 5.603 90.083 1.00 84.44 192 CYS A N 1
ATOM 1576 C CA . CYS A 1 192 ? -54.475 4.650 90.686 1.00 84.44 192 CYS A CA 1
ATOM 1577 C C . CYS A 1 192 ? -54.128 4.303 92.139 1.00 84.44 192 CYS A C 1
ATOM 1579 O O . CYS A 1 192 ? -55.013 4.225 92.984 1.00 84.44 192 CYS A O 1
ATOM 1581 N N . LYS A 1 193 ? -52.836 4.135 92.460 1.00 85.19 193 LYS A N 1
ATOM 1582 C CA . LYS A 1 193 ? -52.387 3.887 93.842 1.00 85.19 193 LYS A CA 1
ATOM 1583 C C . LYS A 1 193 ? -52.679 5.060 94.783 1.00 85.19 193 LYS A C 1
ATOM 1585 O O . LYS A 1 193 ? -52.890 4.840 95.974 1.00 85.19 193 LYS A O 1
ATOM 1590 N N . ARG A 1 194 ? -52.625 6.299 94.280 1.00 80.69 194 ARG A N 1
ATOM 1591 C CA . ARG A 1 194 ? -52.851 7.523 95.069 1.00 80.69 194 ARG A CA 1
ATOM 1592 C C . ARG A 1 194 ? -54.329 7.869 95.192 1.00 80.69 194 ARG A C 1
ATOM 1594 O O . ARG A 1 194 ? -54.753 8.259 96.272 1.00 80.69 194 ARG A O 1
ATOM 1601 N N . ALA A 1 195 ? -55.100 7.672 94.129 1.00 76.19 195 ALA A N 1
ATOM 1602 C CA . ALA A 1 195 ? -56.535 7.929 94.059 1.00 76.19 195 ALA A CA 1
ATOM 1603 C C . ALA A 1 195 ? -57.385 6.843 94.752 1.00 76.19 195 ALA A C 1
ATOM 1605 O O . ALA A 1 195 ? -58.507 6.614 94.312 1.00 76.19 195 ALA A O 1
ATOM 1606 N N . LYS A 1 196 ? -56.820 6.160 95.772 1.00 64.00 196 LYS A N 1
ATOM 1607 C CA . LYS A 1 196 ? -57.373 5.003 96.502 1.00 64.00 196 LYS A CA 1
ATOM 1608 C C . LYS A 1 196 ? -58.903 4.947 96.397 1.00 64.00 196 LYS A C 1
ATOM 1610 O O . LYS A 1 196 ? -59.580 5.793 96.970 1.00 64.00 196 LYS A O 1
ATOM 1615 N N . ASP A 1 197 ? -59.403 3.945 95.676 1.00 54.06 197 ASP A N 1
ATOM 1616 C CA . ASP A 1 197 ? -60.824 3.583 95.609 1.00 54.06 197 ASP A CA 1
ATOM 1617 C C . ASP A 1 197 ? -61.751 4.493 94.782 1.00 54.06 197 ASP A C 1
ATOM 1619 O O . ASP A 1 197 ? -62.878 4.791 95.171 1.00 54.06 197 ASP A O 1
ATOM 1623 N N . THR A 1 198 ? -61.357 4.833 93.556 1.00 54.38 198 THR A N 1
ATOM 1624 C CA . THR A 1 198 ? -62.355 5.014 92.486 1.00 54.38 198 THR A CA 1
ATOM 1625 C C . THR A 1 198 ? -62.724 3.618 91.981 1.00 54.38 198 THR A C 1
ATOM 1627 O O . THR A 1 198 ? -61.899 2.962 91.357 1.00 54.38 198 THR A O 1
ATOM 1630 N N . GLY A 1 199 ? -63.921 3.111 92.299 1.00 56.31 199 GLY A N 1
ATOM 1631 C CA . GLY A 1 199 ? -64.399 1.747 91.984 1.00 56.31 199 GLY A CA 1
ATOM 1632 C C . GLY A 1 199 ? -64.580 1.419 90.491 1.00 56.31 199 GLY A C 1
ATOM 1633 O O . GLY A 1 199 ? -65.465 0.649 90.122 1.00 56.31 199 GLY A O 1
ATOM 1634 N N . GLU A 1 200 ? -63.783 2.028 89.621 1.00 62.97 200 GLU A N 1
ATOM 1635 C CA . GLU A 1 200 ? -63.764 1.797 88.187 1.00 62.97 200 GLU A CA 1
ATOM 1636 C C . GLU A 1 200 ? -62.871 0.599 87.839 1.00 62.97 200 GLU A C 1
ATOM 1638 O O . GLU A 1 200 ? -61.835 0.351 88.459 1.00 62.97 200 GLU A O 1
ATOM 1643 N N . SER A 1 201 ? -63.274 -0.156 86.815 1.00 69.06 201 SER A N 1
ATOM 1644 C CA . SER A 1 201 ? -62.508 -1.306 86.329 1.00 69.06 201 SER A CA 1
ATOM 1645 C C . SER A 1 201 ? -61.098 -0.882 85.887 1.00 69.06 201 SER A C 1
ATOM 1647 O O . SER A 1 201 ? -60.969 0.144 85.212 1.00 69.06 201 SER A O 1
ATOM 1649 N N . PRO A 1 202 ? -60.051 -1.682 86.176 1.00 78.69 202 PRO A N 1
ATOM 1650 C CA . PRO A 1 202 ? -58.697 -1.410 85.705 1.00 78.69 202 PRO A CA 1
ATOM 1651 C C . PRO A 1 202 ? -58.666 -1.178 84.190 1.00 78.69 202 PRO A C 1
ATOM 1653 O O . PRO A 1 202 ? -59.208 -1.983 83.426 1.00 78.69 202 PRO A O 1
ATOM 1656 N N . VAL A 1 203 ? -58.036 -0.082 83.754 1.00 84.25 203 VAL A N 1
ATOM 1657 C CA . VAL A 1 203 ? -57.842 0.199 82.325 1.00 84.25 203 VAL A CA 1
ATOM 1658 C C . VAL A 1 203 ? -56.830 -0.801 81.766 1.00 84.25 203 VAL A C 1
ATOM 1660 O O . VAL A 1 203 ? -55.785 -1.044 82.372 1.00 84.25 203 VAL A O 1
ATOM 1663 N N . ALA A 1 204 ? -57.140 -1.385 80.606 1.00 86.56 204 ALA A N 1
ATOM 1664 C CA . ALA A 1 204 ? -56.278 -2.370 79.964 1.00 86.56 204 ALA A CA 1
ATOM 1665 C C . ALA A 1 204 ? -54.876 -1.787 79.664 1.00 86.56 204 ALA A C 1
ATOM 1667 O O . ALA A 1 204 ? -54.783 -0.621 79.260 1.00 86.56 204 ALA A O 1
ATOM 1668 N N . PRO A 1 205 ? -53.790 -2.572 79.814 1.00 82.19 205 PRO A N 1
ATOM 1669 C CA . PRO A 1 205 ? -52.417 -2.135 79.526 1.00 82.19 205 PRO A CA 1
ATOM 1670 C C . PRO A 1 205 ? -52.217 -1.555 78.114 1.00 82.19 205 PRO A C 1
ATOM 1672 O O . PRO A 1 205 ? -51.375 -0.682 77.902 1.00 82.19 205 PRO A O 1
ATOM 1675 N N . GLU A 1 206 ? -53.008 -2.018 77.153 1.00 87.38 206 GLU A N 1
ATOM 1676 C CA . GLU A 1 206 ? -52.923 -1.705 75.730 1.00 87.38 206 GLU A CA 1
ATOM 1677 C C . GLU A 1 206 ? -53.638 -0.397 75.369 1.00 87.38 206 GLU A C 1
ATOM 1679 O O . GLU A 1 206 ? -53.310 0.213 74.345 1.00 87.38 206 GLU A O 1
ATOM 1684 N N . ASP A 1 207 ? -54.577 0.049 76.209 1.00 91.56 207 ASP A N 1
ATOM 1685 C CA . ASP A 1 207 ? -55.383 1.253 76.000 1.00 91.56 207 ASP A CA 1
ATOM 1686 C C . ASP A 1 207 ? -54.672 2.490 76.570 1.00 91.56 207 ASP A C 1
ATOM 1688 O O . ASP A 1 207 ? -55.067 3.1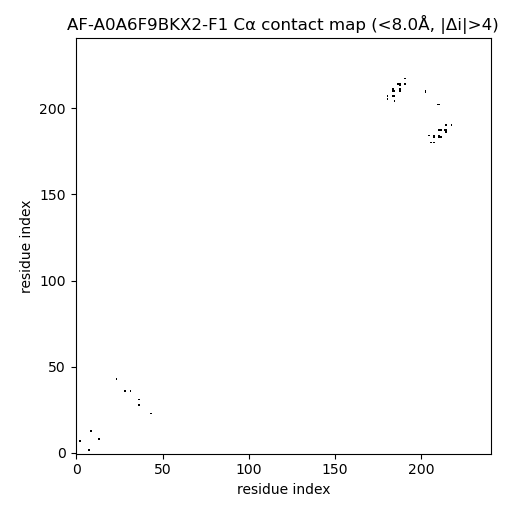03 77.564 1.00 91.56 207 ASP A O 1
ATOM 1692 N N . THR A 1 208 ? -53.553 2.839 75.932 1.00 92.56 208 THR A N 1
ATOM 1693 C CA . THR A 1 208 ? -52.685 3.956 76.339 1.00 92.56 208 THR A CA 1
ATOM 1694 C C . THR A 1 208 ? -53.425 5.296 76.349 1.00 92.56 208 THR A C 1
ATOM 1696 O O . THR A 1 208 ? -53.093 6.168 77.147 1.00 92.56 208 THR A O 1
ATOM 1699 N N . ILE A 1 209 ? -54.435 5.462 75.488 1.00 93.62 209 ILE A N 1
ATOM 1700 C CA . ILE A 1 209 ? -55.227 6.695 75.409 1.00 93.62 209 ILE A CA 1
ATOM 1701 C C . ILE A 1 209 ? -56.050 6.853 76.686 1.00 93.62 209 ILE A C 1
ATOM 1703 O O . ILE A 1 209 ? -55.901 7.862 77.371 1.00 93.62 209 ILE A O 1
ATOM 1707 N N . LYS A 1 210 ? -56.819 5.830 77.080 1.00 90.62 210 LYS A N 1
ATOM 1708 C CA . LYS A 1 210 ? -57.593 5.892 78.330 1.00 90.62 210 LYS A CA 1
ATOM 1709 C C . LYS A 1 210 ? -56.714 6.027 79.573 1.00 90.62 210 LYS A C 1
ATOM 1711 O O . LYS A 1 210 ? -57.100 6.698 80.527 1.00 90.62 210 LYS A O 1
ATOM 1716 N N . GLN A 1 211 ? -55.522 5.424 79.578 1.00 92.81 211 GLN A N 1
ATOM 1717 C CA . GLN A 1 211 ? -54.553 5.625 80.664 1.00 92.81 211 GLN A CA 1
ATOM 1718 C C . GLN A 1 211 ? -54.112 7.092 80.763 1.00 92.81 211 GLN A C 1
ATOM 1720 O O . GLN A 1 211 ? -54.086 7.644 81.863 1.00 92.81 211 GLN A O 1
ATOM 1725 N N . LEU A 1 212 ? -53.793 7.734 79.631 1.00 94.44 212 LEU A N 1
ATOM 1726 C CA . LEU A 1 212 ? -53.447 9.159 79.583 1.00 94.44 212 LEU A CA 1
ATOM 1727 C C . LEU A 1 212 ? -54.610 10.048 80.025 1.00 94.44 212 LEU A C 1
ATOM 1729 O O . LEU A 1 212 ? -54.379 10.970 80.799 1.00 94.44 212 LEU A O 1
ATOM 1733 N N . GLU A 1 213 ? -55.839 9.753 79.599 1.00 92.75 213 GLU A N 1
ATOM 1734 C CA . GLU A 1 213 ? -57.037 10.491 80.021 1.00 92.75 213 GLU A CA 1
ATOM 1735 C C . GLU A 1 213 ? -57.204 10.456 81.544 1.00 92.75 213 GLU A C 1
ATOM 1737 O O . GLU A 1 213 ? -57.391 11.500 82.162 1.00 92.75 213 GLU A O 1
ATOM 1742 N N . LYS A 1 214 ? -57.047 9.283 82.173 1.00 88.88 214 LYS A N 1
ATOM 1743 C CA . LYS A 1 214 ? -57.134 9.147 83.638 1.00 88.88 214 LYS A CA 1
ATOM 1744 C C . LYS A 1 214 ? -56.003 9.869 84.374 1.00 88.88 214 LYS A C 1
ATOM 1746 O O . LYS A 1 214 ? -56.232 10.452 85.433 1.00 88.88 214 LYS A O 1
ATOM 1751 N N . ILE A 1 215 ? -54.785 9.854 83.825 1.00 91.56 215 ILE A N 1
ATOM 1752 C CA . ILE A 1 215 ? -53.678 10.658 84.364 1.00 91.56 215 ILE A CA 1
ATOM 1753 C C . ILE A 1 215 ? -54.016 12.150 84.256 1.00 91.56 215 ILE A C 1
ATOM 1755 O O . ILE A 1 215 ? -53.808 12.894 85.212 1.00 91.56 215 ILE A O 1
ATOM 1759 N N . GLN A 1 216 ? -54.549 12.586 83.113 1.00 93.69 216 GLN A N 1
ATOM 1760 C CA . GLN A 1 216 ? -54.902 13.978 82.859 1.00 93.69 216 GLN A CA 1
ATOM 1761 C C . GLN A 1 216 ? -56.013 14.467 83.792 1.00 93.69 216 GLN A C 1
ATOM 1763 O O . GLN A 1 216 ? -55.856 15.540 84.369 1.00 93.69 216 GLN A O 1
ATOM 1768 N N . THR A 1 217 ? -57.097 13.702 83.977 1.00 90.06 217 THR A N 1
ATOM 1769 C CA . THR A 1 217 ? -58.186 14.079 84.896 1.00 90.06 217 THR A CA 1
ATOM 1770 C C . THR A 1 217 ? -57.669 14.225 86.320 1.00 90.06 217 THR A C 1
ATOM 1772 O O . THR A 1 217 ? -57.923 15.235 86.959 1.00 90.06 217 THR A O 1
ATOM 1775 N N . PHE A 1 218 ? -56.842 13.283 86.781 1.00 89.56 218 PHE A N 1
ATOM 1776 C CA . PHE A 1 218 ? -56.261 13.359 88.120 1.00 89.56 218 PHE A CA 1
ATOM 1777 C C . PHE A 1 218 ? -55.344 14.578 88.304 1.00 89.56 218 PHE A C 1
ATOM 1779 O O . PHE A 1 218 ? -55.36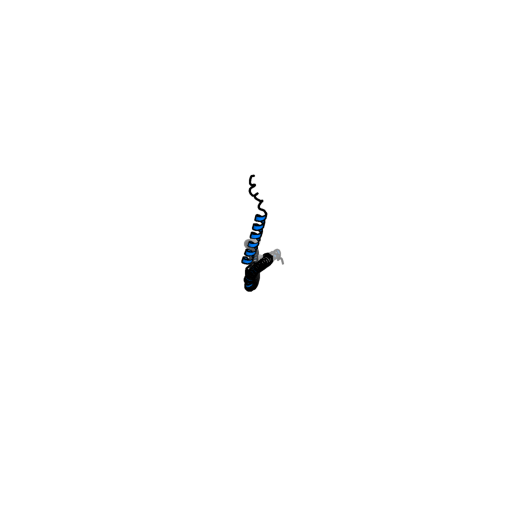6 15.224 89.349 1.00 89.56 218 PHE A O 1
ATOM 1786 N N . LEU A 1 219 ? -54.530 14.913 87.297 1.00 89.50 219 LEU A N 1
ATOM 1787 C CA . LEU A 1 219 ? -53.707 16.123 87.335 1.00 89.50 219 LEU A CA 1
ATOM 1788 C C . LEU A 1 219 ? -54.564 17.394 87.336 1.00 89.50 219 LEU A C 1
ATOM 1790 O O . LEU A 1 219 ? -54.244 18.321 88.073 1.00 89.50 219 LEU A O 1
ATOM 1794 N N . ALA A 1 220 ? -55.640 17.435 86.548 1.00 91.06 220 ALA A N 1
ATOM 1795 C CA . ALA A 1 220 ? -56.568 18.563 86.522 1.00 91.06 220 ALA A CA 1
ATOM 1796 C C . ALA A 1 220 ? -57.263 18.755 87.877 1.00 91.06 220 ALA A C 1
ATOM 1798 O O . ALA A 1 220 ? -57.332 19.883 88.359 1.00 91.06 220 ALA A O 1
ATOM 1799 N N . ASP A 1 221 ? -57.682 17.669 88.531 1.00 88.56 221 ASP A N 1
ATOM 1800 C CA . ASP A 1 221 ? -58.260 17.715 89.876 1.00 88.56 221 ASP A CA 1
ATOM 1801 C C . ASP A 1 221 ? -57.247 18.254 90.895 1.00 88.56 221 ASP A C 1
ATOM 1803 O O . ASP A 1 221 ? -57.569 19.142 91.681 1.00 88.56 221 ASP A O 1
ATOM 1807 N N . LEU A 1 222 ? -55.995 17.778 90.857 1.00 87.25 222 LEU A N 1
ATOM 1808 C CA . LEU A 1 222 ? -54.930 18.292 91.726 1.00 87.25 222 LEU A CA 1
ATOM 1809 C C . LEU A 1 222 ? -54.659 19.783 91.501 1.00 87.25 222 LEU A C 1
ATOM 1811 O O . LEU A 1 222 ? -54.433 20.508 92.470 1.00 87.25 222 LEU A O 1
ATOM 1815 N N . ILE A 1 223 ? -54.673 20.236 90.246 1.00 89.19 223 ILE A N 1
ATOM 1816 C CA . ILE A 1 223 ? -54.520 21.653 89.900 1.00 89.19 223 ILE A CA 1
ATOM 1817 C C . ILE A 1 223 ? -55.709 22.451 90.438 1.00 89.19 223 ILE A C 1
ATOM 1819 O O . ILE A 1 223 ? -55.489 23.454 91.105 1.00 89.19 223 ILE A O 1
ATOM 1823 N N . SER A 1 224 ? -56.943 21.980 90.237 1.00 89.56 224 SER A N 1
ATOM 1824 C CA . SER A 1 224 ? -58.153 22.638 90.745 1.00 89.56 224 SER A CA 1
ATOM 1825 C C . SER A 1 224 ? -58.142 22.751 92.271 1.00 89.56 224 SER A C 1
ATOM 1827 O O . SER A 1 224 ? -58.416 23.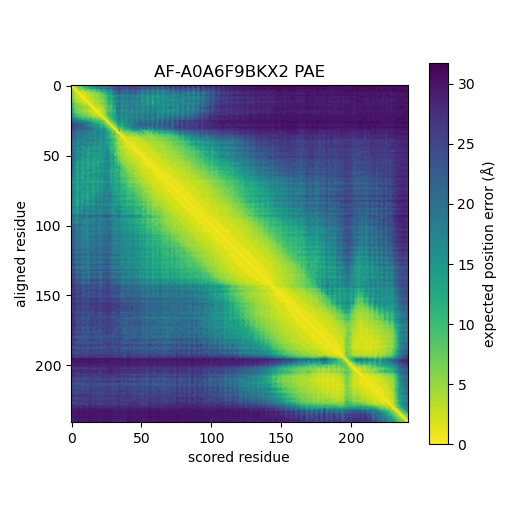820 92.808 1.00 89.56 224 SER A O 1
ATOM 1829 N N . ILE A 1 225 ? -57.769 21.679 92.981 1.00 86.56 225 ILE A N 1
ATOM 1830 C CA . ILE A 1 225 ? -57.629 21.690 94.446 1.00 86.56 225 ILE A CA 1
ATOM 1831 C C . ILE A 1 225 ? -56.556 22.697 94.867 1.00 86.56 225 ILE A C 1
ATOM 1833 O O . ILE A 1 225 ? -56.756 23.465 95.805 1.00 86.56 225 ILE A O 1
ATOM 1837 N N . TRP A 1 226 ? -55.411 22.710 94.185 1.00 86.69 226 TRP A N 1
ATOM 1838 C CA . TRP A 1 226 ? -54.345 23.663 94.480 1.00 86.69 226 TRP A CA 1
ATOM 1839 C C . TRP A 1 226 ? -54.795 25.112 94.249 1.00 86.69 226 TRP A C 1
ATOM 1841 O O . TRP A 1 226 ? -54.550 25.964 95.099 1.00 86.69 226 TRP A O 1
ATOM 1851 N N . GLU A 1 227 ? -55.495 25.391 93.148 1.00 87.19 227 GLU A N 1
ATOM 1852 C CA . GLU A 1 227 ? -56.059 26.710 92.844 1.00 87.19 227 GLU A CA 1
ATOM 1853 C C . GLU A 1 227 ? -57.117 27.138 93.869 1.00 87.19 227 GLU A C 1
ATOM 1855 O O . GLU A 1 227 ? -57.157 28.307 94.248 1.00 87.19 227 GLU A O 1
ATOM 1860 N N . GLU A 1 228 ? -57.944 26.211 94.360 1.00 83.62 228 GLU A N 1
ATOM 1861 C CA . GLU A 1 228 ? -58.917 26.469 95.427 1.00 83.62 228 GLU A CA 1
ATOM 1862 C C . GLU A 1 228 ? -58.253 26.787 96.768 1.00 83.62 228 GLU A C 1
ATOM 1864 O O . GLU A 1 228 ? -58.646 27.751 97.422 1.00 83.62 228 GLU A O 1
ATOM 1869 N N . VAL A 1 229 ? -57.223 26.029 97.154 1.00 80.25 229 VAL A N 1
ATOM 1870 C CA . VAL A 1 229 ? -56.442 26.270 98.382 1.00 80.25 229 VAL A CA 1
ATOM 1871 C C . VAL A 1 229 ? -55.671 27.592 98.313 1.00 80.25 229 VAL A C 1
ATOM 1873 O O . VAL A 1 229 ? -55.392 28.203 99.341 1.00 80.25 229 VAL A O 1
ATOM 1876 N N . ASN A 1 230 ? -55.340 28.051 97.106 1.00 76.44 230 ASN A N 1
ATOM 1877 C CA . ASN A 1 230 ? -54.586 29.278 96.871 1.00 76.44 230 ASN A CA 1
ATOM 1878 C C . ASN A 1 230 ? -55.484 30.507 96.601 1.00 76.44 230 ASN A C 1
ATOM 1880 O O . ASN A 1 230 ? -54.971 31.581 96.272 1.00 76.44 230 ASN A O 1
ATOM 1884 N N . LYS A 1 231 ? -56.818 30.387 96.737 1.00 68.62 231 LYS A N 1
ATOM 1885 C CA . LYS A 1 231 ? -57.727 31.547 96.720 1.00 68.62 231 LYS A CA 1
ATOM 1886 C C . LYS A 1 231 ? -57.568 32.351 98.023 1.00 68.62 231 LYS A C 1
ATOM 1888 O O . LYS A 1 231 ? -57.654 31.767 99.100 1.00 68.62 231 LYS A O 1
ATOM 1893 N N . PRO A 1 232 ? -57.367 33.680 97.965 1.00 60.53 232 PRO A N 1
ATOM 1894 C CA . PRO A 1 232 ? -57.282 34.509 99.165 1.00 60.53 232 PRO A CA 1
ATOM 1895 C C . PRO A 1 232 ? -58.640 34.565 99.886 1.00 60.53 232 PRO A C 1
ATOM 1897 O O . PRO A 1 232 ? -59.664 34.805 99.244 1.00 60.53 232 PRO A O 1
ATOM 1900 N N . ASP A 1 233 ? -58.637 34.365 101.208 1.00 55.12 233 ASP A N 1
ATOM 1901 C CA . ASP A 1 233 ? -59.814 34.469 102.084 1.00 55.12 233 ASP A CA 1
ATOM 1902 C C . ASP A 1 233 ? -60.575 35.784 101.827 1.00 55.12 233 ASP A C 1
ATOM 1904 O O . ASP A 1 233 ? -60.035 36.878 102.016 1.00 55.12 233 ASP A O 1
ATOM 1908 N N . GLN A 1 234 ? -61.847 35.700 101.420 1.00 53.09 234 GLN A N 1
ATOM 1909 C CA . GLN A 1 234 ? -62.752 36.847 101.507 1.00 53.09 234 GLN A CA 1
ATOM 1910 C C . GLN A 1 234 ? -63.165 37.023 102.978 1.00 53.09 234 GLN A C 1
ATOM 1912 O O . GLN A 1 234 ? -63.781 36.111 103.533 1.00 53.09 234 GLN A O 1
ATOM 1917 N N . PRO A 1 235 ? -62.895 38.171 103.628 1.00 49.19 235 PRO A N 1
ATOM 1918 C CA . PRO A 1 235 ? -63.400 38.414 104.971 1.00 49.19 235 PRO A CA 1
ATOM 1919 C C . PRO A 1 235 ? -64.931 38.516 104.940 1.00 49.19 235 PRO A C 1
ATOM 1921 O O . PRO A 1 235 ? -65.503 39.407 104.307 1.00 49.19 235 PRO A O 1
ATOM 1924 N N . GLY A 1 236 ? -65.590 37.583 105.634 1.00 44.91 236 GLY A N 1
ATOM 1925 C CA . GLY A 1 236 ? -67.018 37.639 105.940 1.00 44.91 236 GLY A CA 1
ATOM 1926 C C . GLY A 1 236 ? -67.383 38.904 106.734 1.00 44.91 236 GLY A C 1
ATOM 1927 O O . GLY A 1 236 ? -66.522 39.505 107.381 1.00 44.91 236 GLY A O 1
ATOM 1928 N N . PRO A 1 237 ? -68.652 39.339 106.677 1.00 50.91 237 PRO A N 1
ATOM 1929 C CA . PRO A 1 237 ? -69.053 40.683 107.065 1.00 50.91 237 PRO A CA 1
ATOM 1930 C C . PRO A 1 237 ? -68.896 40.893 108.572 1.00 50.91 237 PRO A C 1
ATOM 1932 O O . PRO A 1 237 ? -69.535 40.217 109.380 1.00 50.91 237 PRO A O 1
ATOM 1935 N N . THR A 1 238 ? -68.089 41.878 108.960 1.00 51.66 238 THR A N 1
ATOM 1936 C CA . THR A 1 238 ? -68.103 42.434 110.312 1.00 51.66 238 THR A CA 1
ATOM 1937 C C . THR A 1 238 ? -69.428 43.165 110.524 1.00 51.66 238 THR A C 1
ATOM 1939 O O . THR A 1 238 ? -69.640 44.288 110.072 1.00 51.66 238 THR A O 1
ATOM 1942 N N . GLY A 1 239 ? -70.358 42.480 111.188 1.00 47.19 239 GLY A N 1
ATOM 1943 C CA . GLY A 1 239 ? -71.603 43.058 111.670 1.00 47.19 239 GLY A CA 1
ATOM 1944 C C . GLY A 1 239 ? -71.341 44.138 112.719 1.00 47.19 239 GLY A C 1
ATOM 1945 O O . GLY A 1 239 ? -70.597 43.933 113.674 1.00 47.19 239 GLY A O 1
ATOM 1946 N N . HIS A 1 240 ? -71.985 45.285 112.526 1.00 46.66 240 HIS A N 1
ATOM 1947 C CA . HIS A 1 240 ? -72.110 46.355 113.505 1.00 46.66 240 HIS A CA 1
ATOM 1948 C C . HIS A 1 240 ? -72.870 45.891 114.757 1.00 46.66 240 HIS A C 1
ATOM 1950 O O . HIS A 1 240 ? -74.024 45.467 114.651 1.00 46.66 240 HIS A O 1
ATOM 1956 N N . ARG A 1 241 ? -72.281 46.103 115.937 1.00 42.16 241 ARG A N 1
ATOM 1957 C CA . ARG A 1 241 ? -72.939 46.783 117.062 1.00 42.16 241 ARG A CA 1
ATOM 1958 C C . ARG A 1 241 ? -71.923 47.274 118.081 1.00 42.16 241 ARG A C 1
ATOM 1960 O O . ARG A 1 241 ? -71.006 46.493 118.402 1.00 42.16 241 ARG A O 1
#

Foldseek 3Di:
DDPPVVVVCCCVVVVVVVVLVVVLDDPPLPPDDPVVNVVSVVVSVVVVVVVVVVVVVVVVVVVVVVVVVVVVVVVVVVVVVVVVVVVVVVVVVVVVVVVVVVVVVVVVVVVVVVVVVVVVVVVVVVVVVVVVVVVVVVVCVVCVVVVVVVVVVVVVVVVVVVVVVVVVVVVVVVVVVVVLLVVLVVLLVVLPVVVDDPPDDDDDSVPSVVSVVSSVVSVVVVVVVVVVVPDDDDDDDDDDD

Radius of gyration: 84.66 Å; Cα contacts (8 Å, |Δi|>4): 22; chains: 1; bounding box: 152×60×220 Å

Sequence (241 aa):
MSVNLSDYFKSYFGENLRDQLLKATSAADEMLAPSSRLLQKRREAMEVNKAMTLQREDFESTLRALRIRKDELIEKEGQMKEYLQKFDNFLKENEVKRCRAVRKASRERELTNQKQVDLVTLQEETKALVKERDRLEKRVQKNAIYPHYLDKVVQASEQESRWAHIQNTAAKKTLLLGTIKMATLNLYQCVCKRAKDTGESPVAPEDTIKQLEKIQTFLADLISIWEEVNKPDQPGPTGHR

Mean predicted aligned error: 16.88 Å

Solvent-accessible surface area (backbone atoms only — not comparable to full-atom values): 13609 Å² total; per-residue (Å²): 134,84,76,58,62,68,58,52,50,51,49,56,51,53,52,55,53,46,57,53,53,59,70,68,65,56,90,71,69,82,82,56,59,75,72,59,52,54,53,50,55,52,49,54,52,50,54,51,50,53,52,52,51,53,53,49,52,53,49,55,50,52,52,50,54,52,50,53,53,50,52,53,49,54,51,52,50,51,54,50,52,53,50,52,52,53,48,52,52,49,51,53,52,49,51,51,52,50,52,50,52,52,56,49,54,51,51,53,50,51,54,50,52,51,53,52,52,53,50,51,53,53,51,52,51,50,54,51,50,53,53,51,49,54,53,49,51,54,51,51,61,69,52,60,57,52,63,61,51,50,52,53,52,50,55,50,51,57,50,50,53,51,50,53,52,51,51,54,49,49,52,52,50,52,50,52,51,51,52,51,48,51,52,46,50,55,52,30,52,53,46,56,67,70,55,68,80,66,93,66,78,84,77,59,90,84,46,53,65,63,39,49,51,55,43,49,52,54,51,50,52,52,49,50,53,50,54,59,73,66,53,79,84,77,83,74,82,84,76,89,129

Nearest PDB structures (foldseek):
  8i7r-assembly1_Fg  TM=2.339E-01  e=6.890E+00  Mus musculus